Protein AF-K2BXK3-F1 (afdb_monomer_lite)

Secondary structure (DSSP, 8-state):
--TGGGHHHHHTHHHHHHHHHHHHHHHHHHHH-SS--B--STTSHHHHHHHHHHHHHHHHHH--TTS----S--S--SS-HHHHHHHHHHHHHHHHHTT----------TTPPPPPHHHHHHHHHHTTB-HHHHHHHHHHHHHS-HHHHHHHHHHHHHHHHHHHHHHHHHHHHHHHTT-S-PPPPPHHHHHHHHTT-SS---HHHHHHHHHHHHHTT-HHHHHHHHHHHHHHH-GGG-S---HHHHHHHHHHHHHHHHTGGGS-HHHHHHHHHHSHHHHHHTT--HHHHHHHHHHHH-SSHHHHHHHHHHHHHHHTT--------TTS------

Foldseek 3Di:
DDPLLLQVLLLCLVLLVQLLVLLVLLLVLQVPDDLWHADPDQQALSNLSVVSSVVSVVSNVPHDPPDPHLPDAQLDNLDHNVLSVQLSVLVVQLVCLLVPDDPDDDDDPPPQDQDDLVNLLVLCVLNRTDPVSSVVVSVSLVPDDPVSSRSSSVSVVSNSVSSVLVSLSSLQSCLLVVSHPQDEDDLVVLLCVLVCVDVDDDLSNNSNNLNVCSVVVVLQSLLVSLCVNCVVVVCLADQADDSSRLVNVQSSLLSCLVCVLVDDLVSNLVCLQRCQVVNSSNSRPNVVSVVCSLVVVDPDPVSSVVSVVSSVVSNVNHPGDHHCHNVNPRDPPD

Sequence (334 aa):
MTPVEKQFEQFHMIDFAKSVEAFRVLHQFFGEQRGIRFSEEPQSFRSMVRDIADIAEMSLKETSEDYPYVQEKSVLEMFDMDTVNTFTRAWNAWVDAYSQITDAPHDEDMSYRTVLVSEIASFAKKFDVLPESIDFLTNQYNTLSDIAKKNVSMMFVELENSGNDILSQIEHLGAFLKVSTVQPYTKKEFADVLAGDISTYEGPRLAATVRYLLDNGEGIALSNIAYEHLHVVGIYKKPTYAWDEALYLTILLHAPFLYFRQLHWEFQEFWLTFYFVKAHIAGVPVTHLLQDYLYNETSTLLDYATENIFLLKSLDKNQEIIPLGIDGVNITLG

Structure (mmCIF, N/CA/C/O backbone):
data_AF-K2BXK3-F1
#
_entry.id   AF-K2BXK3-F1
#
loop_
_atom_site.group_PDB
_atom_site.id
_atom_site.type_symbol
_atom_site.label_atom_id
_atom_site.label_alt_id
_atom_site.label_comp_id
_atom_site.label_asym_id
_atom_site.label_entity_id
_atom_site.label_seq_id
_atom_site.pdbx_PDB_ins_code
_atom_site.Cartn_x
_atom_site.Cartn_y
_atom_site.Cartn_z
_atom_site.occupancy
_atom_site.B_iso_or_equiv
_atom_site.auth_seq_id
_atom_site.auth_comp_id
_atom_site.auth_asym_id
_atom_site.auth_atom_id
_atom_site.pdbx_PDB_model_num
ATOM 1 N N . MET A 1 1 ? -2.706 -16.424 -13.528 1.00 40.94 1 MET A N 1
ATOM 2 C CA . MET A 1 1 ? -1.828 -15.250 -13.545 1.00 40.94 1 MET A CA 1
ATOM 3 C C . MET A 1 1 ? -0.882 -15.348 -14.728 1.00 40.94 1 MET A C 1
ATOM 5 O O . MET A 1 1 ? -0.394 -16.451 -14.974 1.00 40.94 1 MET A O 1
ATOM 9 N N . THR A 1 2 ? -0.663 -14.276 -15.490 1.00 41.72 2 THR A N 1
ATOM 10 C CA . THR A 1 2 ? 0.388 -14.225 -16.525 1.00 41.72 2 THR A CA 1
ATOM 11 C C . THR A 1 2 ? 1.801 -14.204 -15.899 1.00 41.72 2 THR A C 1
ATOM 13 O O . THR A 1 2 ? 1.938 -13.952 -14.704 1.00 41.72 2 THR A O 1
ATOM 16 N N . PRO A 1 3 ? 2.881 -14.493 -16.655 1.00 51.34 3 PRO A N 1
ATOM 17 C CA . PRO A 1 3 ? 4.252 -14.506 -16.123 1.00 51.34 3 PRO A CA 1
ATOM 18 C C . PRO A 1 3 ? 4.734 -13.156 -15.570 1.00 51.34 3 PRO A C 1
ATOM 20 O O . PRO A 1 3 ? 5.543 -13.136 -14.652 1.00 51.34 3 PRO A O 1
ATOM 23 N N . VAL A 1 4 ? 4.211 -12.042 -16.096 1.00 51.66 4 VAL A N 1
ATOM 24 C CA . VAL A 1 4 ? 4.509 -10.681 -15.614 1.00 51.66 4 VAL A CA 1
ATOM 25 C C . VAL A 1 4 ? 3.816 -10.411 -14.270 1.00 51.66 4 VAL A C 1
ATOM 27 O O . VAL A 1 4 ? 4.351 -9.705 -13.425 1.00 51.66 4 VAL A O 1
ATOM 30 N N . GLU A 1 5 ? 2.663 -11.041 -14.017 1.00 49.75 5 GLU A N 1
ATOM 31 C CA . GLU A 1 5 ? 1.880 -10.866 -12.783 1.00 49.75 5 GLU A CA 1
ATOM 32 C C . GLU A 1 5 ? 2.499 -11.513 -11.542 1.00 49.75 5 GLU A C 1
ATOM 34 O O . GLU A 1 5 ? 2.079 -11.174 -10.444 1.00 49.75 5 GLU A O 1
ATOM 39 N N . LYS A 1 6 ? 3.457 -12.442 -11.691 1.00 56.84 6 LYS A N 1
ATOM 40 C CA . LYS A 1 6 ? 4.180 -13.032 -10.548 1.00 56.84 6 LYS A CA 1
ATOM 41 C C . LYS A 1 6 ? 5.374 -12.188 -10.093 1.00 56.84 6 LYS A C 1
ATOM 43 O O . LYS A 1 6 ? 5.921 -12.445 -9.028 1.00 56.84 6 LYS A O 1
ATOM 48 N N . GLN A 1 7 ? 5.786 -11.204 -10.890 1.00 67.31 7 GLN A N 1
ATOM 49 C CA . GLN A 1 7 ? 7.060 -10.520 -10.698 1.00 67.31 7 GLN A CA 1
ATOM 50 C C . GLN A 1 7 ? 7.054 -9.594 -9.480 1.00 67.31 7 GLN A C 1
ATOM 52 O O . GLN A 1 7 ? 8.013 -9.617 -8.721 1.00 67.31 7 GLN A O 1
ATOM 57 N N . PHE A 1 8 ? 5.966 -8.857 -9.226 1.00 73.25 8 PHE A N 1
ATOM 58 C CA . PHE A 1 8 ? 5.891 -7.977 -8.053 1.00 73.25 8 PHE A CA 1
ATOM 59 C C . PHE A 1 8 ? 6.040 -8.770 -6.745 1.00 73.25 8 PHE A C 1
ATOM 61 O O . PHE A 1 8 ? 6.923 -8.489 -5.938 1.00 73.25 8 PHE A O 1
ATOM 68 N N . GLU A 1 9 ? 5.215 -9.802 -6.543 1.00 73.94 9 GLU A N 1
ATOM 69 C CA . GLU A 1 9 ? 5.240 -10.609 -5.322 1.00 73.94 9 GLU A CA 1
ATOM 70 C C . GLU A 1 9 ? 6.573 -11.332 -5.125 1.00 73.94 9 GLU A C 1
ATOM 72 O O . GLU A 1 9 ? 7.051 -11.455 -3.997 1.00 73.94 9 GLU A O 1
ATOM 77 N N . GLN A 1 10 ? 7.201 -11.760 -6.221 1.00 72.00 10 GLN A N 1
ATOM 78 C CA . GLN A 1 10 ? 8.523 -12.377 -6.193 1.00 72.00 10 GLN A CA 1
ATOM 79 C C . GLN A 1 10 ? 9.622 -11.384 -5.789 1.00 72.00 10 GLN A C 1
ATOM 81 O O . GLN A 1 10 ? 10.502 -11.750 -5.012 1.00 72.00 10 GLN A O 1
ATOM 86 N N . PHE A 1 11 ? 9.573 -10.134 -6.263 1.00 74.12 11 PHE A N 1
ATOM 87 C CA . PHE A 1 11 ? 10.582 -9.116 -5.931 1.00 74.12 11 PHE A CA 1
ATOM 88 C C . PHE A 1 11 ? 10.500 -8.686 -4.466 1.00 74.12 11 PHE A C 1
ATOM 90 O O . PHE A 1 11 ? 11.520 -8.450 -3.823 1.00 74.12 11 PHE A O 1
ATOM 97 N N . HIS A 1 12 ? 9.288 -8.667 -3.918 1.00 75.50 12 HIS A N 1
ATOM 98 C CA . HIS A 1 12 ? 9.006 -8.223 -2.556 1.00 75.50 12 HIS A CA 1
ATOM 99 C C . HIS A 1 12 ? 8.928 -9.360 -1.537 1.00 75.50 12 HIS A C 1
ATOM 101 O O . HIS A 1 12 ? 8.398 -9.178 -0.444 1.00 75.50 12 HIS A O 1
ATOM 107 N N . MET A 1 13 ? 9.456 -10.547 -1.852 1.00 72.00 13 MET A N 1
ATOM 108 C CA . MET A 1 13 ? 9.335 -11.723 -0.987 1.00 72.00 13 MET A CA 1
ATOM 109 C C . MET A 1 13 ? 9.834 -11.470 0.450 1.00 72.00 13 MET A C 1
ATOM 111 O O . MET A 1 13 ? 9.207 -11.923 1.404 1.00 72.00 13 MET A O 1
ATOM 115 N N . ILE A 1 14 ? 10.942 -10.741 0.628 1.00 71.62 14 ILE A N 1
ATOM 116 C CA . ILE A 1 14 ? 11.474 -10.411 1.963 1.00 71.62 14 ILE A CA 1
ATOM 117 C C . ILE A 1 14 ? 10.501 -9.508 2.736 1.00 71.62 14 ILE A C 1
ATOM 119 O O . ILE A 1 14 ? 10.279 -9.729 3.929 1.00 71.62 14 ILE A O 1
ATOM 123 N N . ASP A 1 15 ? 9.894 -8.532 2.060 1.00 75.19 15 ASP A N 1
ATOM 124 C CA . ASP A 1 15 ? 8.905 -7.632 2.658 1.00 75.19 15 ASP A CA 1
ATOM 125 C C . ASP A 1 15 ? 7.641 -8.411 3.026 1.00 75.19 15 ASP A C 1
ATOM 127 O O . ASP A 1 15 ? 7.182 -8.343 4.165 1.00 75.19 15 ASP A O 1
ATOM 131 N N . PHE A 1 16 ? 7.157 -9.267 2.120 1.00 76.06 16 PHE A N 1
ATOM 132 C CA . PHE A 1 16 ? 6.047 -10.177 2.390 1.00 76.06 16 PHE A CA 1
ATOM 133 C C . PHE A 1 16 ? 6.334 -11.106 3.574 1.00 76.06 16 PHE A C 1
ATOM 135 O O . PHE A 1 16 ? 5.443 -11.311 4.390 1.00 76.06 16 PHE A O 1
ATOM 142 N N . ALA A 1 17 ? 7.559 -11.618 3.744 1.00 74.56 17 ALA A N 1
ATOM 143 C CA . ALA A 1 17 ? 7.926 -12.434 4.907 1.00 74.56 17 ALA A CA 1
ATOM 144 C C . ALA A 1 17 ? 7.714 -11.694 6.233 1.00 74.56 17 ALA A C 1
ATOM 146 O O . ALA A 1 17 ? 7.145 -12.257 7.171 1.00 74.56 17 ALA A O 1
ATOM 147 N N . LYS A 1 18 ? 8.149 -10.431 6.305 1.00 74.88 18 LYS A N 1
ATOM 148 C CA . LYS A 1 18 ? 7.944 -9.584 7.486 1.00 74.88 18 LYS A CA 1
ATOM 149 C C . LYS A 1 18 ? 6.461 -9.275 7.695 1.00 74.88 18 LYS A C 1
ATOM 151 O O . LYS A 1 18 ? 5.960 -9.397 8.813 1.00 74.88 18 LYS A O 1
ATOM 156 N N . SER A 1 19 ? 5.755 -8.928 6.621 1.00 80.88 19 SER A N 1
ATOM 157 C CA . SER A 1 19 ? 4.343 -8.560 6.676 1.00 80.88 19 SER A CA 1
ATOM 158 C C . SER A 1 19 ? 3.432 -9.735 7.034 1.00 80.88 19 SER A C 1
ATOM 160 O O . SER A 1 19 ? 2.473 -9.533 7.770 1.00 80.88 19 SER A O 1
ATOM 162 N N . VAL A 1 20 ? 3.740 -10.970 6.609 1.00 83.94 20 VAL A N 1
ATOM 163 C CA . VAL A 1 20 ? 2.988 -12.179 7.010 1.00 83.94 20 VAL A CA 1
ATOM 164 C C . VAL A 1 20 ? 2.919 -12.301 8.524 1.00 83.94 20 VAL A C 1
ATOM 166 O O . VAL A 1 20 ? 1.844 -12.539 9.070 1.00 83.94 20 VAL A O 1
ATOM 169 N N . GLU A 1 21 ? 4.049 -12.141 9.210 1.00 85.56 21 GLU A N 1
AT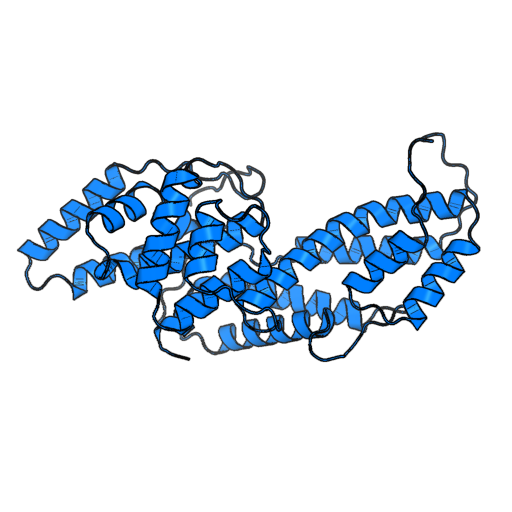OM 170 C CA . GLU A 1 21 ? 4.078 -12.265 10.665 1.00 85.56 21 GLU A CA 1
ATOM 171 C C . GLU A 1 21 ? 3.276 -11.140 11.329 1.00 85.56 21 GLU A C 1
ATOM 173 O O . GLU A 1 21 ? 2.469 -11.400 12.220 1.00 85.56 21 GLU A O 1
ATOM 178 N N . ALA A 1 22 ? 3.412 -9.906 10.837 1.00 89.19 22 ALA A N 1
ATOM 179 C CA . ALA A 1 22 ? 2.633 -8.765 11.313 1.00 89.19 22 ALA A CA 1
ATOM 180 C C . ALA A 1 22 ? 1.115 -8.975 11.119 1.00 89.19 22 ALA A C 1
ATOM 182 O O . ALA A 1 22 ? 0.340 -8.792 12.060 1.00 89.19 22 ALA A O 1
ATOM 183 N N . PHE A 1 23 ? 0.671 -9.455 9.951 1.00 90.44 23 PHE A N 1
ATOM 184 C CA . PHE A 1 23 ? -0.742 -9.770 9.712 1.00 90.44 23 PHE A CA 1
ATOM 185 C C . PHE A 1 23 ? -1.245 -10.937 10.558 1.00 90.44 23 PHE A C 1
ATOM 187 O O . PHE A 1 23 ? -2.384 -10.901 11.018 1.00 90.44 23 PHE A O 1
ATOM 194 N N . ARG A 1 24 ? -0.420 -11.960 10.810 1.00 89.06 24 ARG A N 1
ATOM 195 C CA . ARG A 1 24 ? -0.786 -13.076 11.695 1.00 89.06 24 ARG A CA 1
ATOM 196 C C . ARG A 1 24 ? -0.996 -12.614 13.127 1.00 89.06 24 ARG A C 1
ATOM 198 O O . ARG A 1 24 ? -2.023 -12.957 13.710 1.00 89.06 24 ARG A O 1
ATOM 205 N N . VAL A 1 25 ? -0.070 -11.820 13.666 1.00 91.12 25 VAL A N 1
ATOM 206 C CA . VAL A 1 25 ? -0.199 -11.235 15.008 1.00 91.12 25 VAL A CA 1
ATOM 207 C C . VAL A 1 25 ? -1.452 -10.370 15.084 1.00 91.12 25 VAL A C 1
ATOM 209 O O . VAL A 1 25 ? -2.237 -10.516 16.018 1.00 91.12 25 VAL A O 1
ATOM 212 N N . LEU A 1 26 ? -1.700 -9.532 14.076 1.00 92.44 26 LEU A N 1
ATOM 213 C CA . LEU A 1 26 ? -2.894 -8.695 14.020 1.00 92.44 26 LEU A CA 1
ATOM 214 C C . LEU A 1 26 ? -4.190 -9.527 13.934 1.00 92.44 26 LEU A C 1
ATOM 216 O O . LEU A 1 26 ? -5.157 -9.265 14.648 1.00 92.44 26 LEU A O 1
ATOM 220 N N . HIS A 1 27 ? -4.218 -10.568 13.102 1.00 91.25 27 HIS A N 1
ATOM 221 C CA . HIS A 1 27 ? -5.366 -11.467 12.982 1.00 91.25 27 HIS A CA 1
ATOM 222 C C . HIS A 1 27 ? -5.630 -12.240 14.285 1.00 91.25 27 HIS A C 1
ATOM 224 O O . HIS A 1 27 ? -6.782 -12.353 14.716 1.00 91.25 27 HIS A O 1
ATOM 230 N N . GLN A 1 28 ? -4.574 -12.748 14.930 1.00 91.19 28 GLN A N 1
ATOM 231 C CA . GLN A 1 28 ? -4.654 -13.410 16.231 1.00 91.19 28 GLN A CA 1
ATOM 232 C C . GLN A 1 28 ? -5.169 -12.447 17.300 1.00 91.19 28 GLN A C 1
ATOM 234 O O . GLN A 1 28 ? -6.086 -12.796 18.041 1.00 91.19 28 GLN A O 1
ATOM 239 N N . PHE A 1 29 ? -4.645 -11.221 17.328 1.00 92.12 29 PHE A N 1
ATOM 240 C CA . PHE A 1 29 ? -5.071 -10.174 18.244 1.00 92.12 29 PHE A CA 1
ATOM 241 C C . PHE A 1 29 ? -6.588 -9.961 18.198 1.00 92.12 29 PHE A C 1
ATOM 243 O O . PHE A 1 29 ? -7.225 -9.980 19.250 1.00 92.12 29 PHE A O 1
ATOM 250 N N . PHE A 1 30 ? -7.184 -9.841 17.005 1.00 88.62 30 PHE A N 1
ATOM 251 C CA . PHE A 1 30 ? -8.640 -9.711 16.861 1.00 88.62 30 PHE A CA 1
ATOM 252 C C . PHE A 1 30 ? -9.412 -10.961 17.300 1.00 88.62 30 PHE A C 1
ATOM 254 O O . PHE A 1 30 ? -10.520 -10.841 17.821 1.00 88.62 30 PHE A O 1
ATOM 261 N N . GLY A 1 31 ? -8.841 -12.154 17.112 1.00 85.81 31 GLY A N 1
ATOM 262 C CA . GLY A 1 31 ? -9.435 -13.415 17.567 1.00 85.81 31 GLY A CA 1
ATOM 263 C C . GLY A 1 31 ? -9.406 -13.608 19.088 1.00 85.81 31 GLY A C 1
ATOM 264 O O . GLY A 1 31 ? -10.246 -14.325 19.630 1.00 85.81 31 GLY A O 1
ATOM 265 N N . GLU A 1 32 ? -8.464 -12.967 19.780 1.00 88.75 32 GLU A N 1
ATOM 266 C CA . GLU A 1 32 ? -8.264 -13.096 21.229 1.00 88.75 32 GLU A CA 1
ATOM 267 C C . GLU A 1 32 ? -8.933 -11.984 22.052 1.00 88.75 32 GLU A C 1
ATOM 269 O O . GLU A 1 32 ? -8.985 -12.084 23.285 1.00 88.75 32 GLU A O 1
ATOM 274 N N . GLN A 1 33 ? -9.487 -10.952 21.401 1.00 86.19 33 GLN A N 1
ATOM 275 C CA . GLN A 1 33 ? -10.169 -9.856 22.090 1.00 86.19 33 GLN A CA 1
ATOM 276 C C . GLN A 1 33 ? -11.333 -10.366 22.948 1.00 86.19 33 GLN A C 1
ATOM 278 O O . GLN A 1 33 ? -12.276 -11.013 22.485 1.00 86.19 33 GLN A O 1
ATOM 283 N N . ARG A 1 34 ? -11.286 -10.040 24.243 1.00 75.50 34 ARG A N 1
ATOM 284 C CA . ARG A 1 34 ? -12.344 -10.381 25.199 1.00 75.50 34 ARG A CA 1
ATOM 285 C C . ARG A 1 34 ? -13.325 -9.220 25.307 1.00 75.50 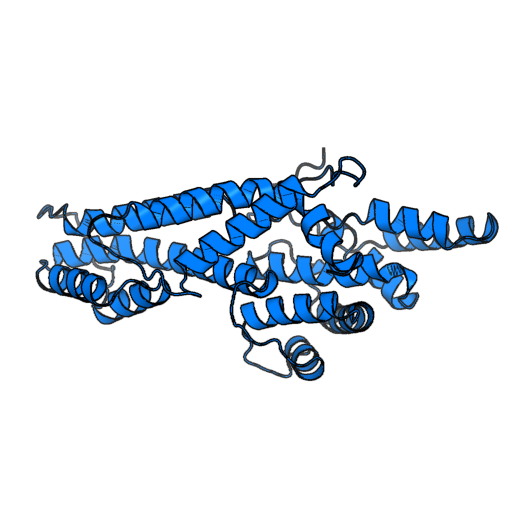34 ARG A C 1
ATOM 287 O O . ARG A 1 34 ? -12.941 -8.109 25.639 1.00 75.50 34 ARG A O 1
ATOM 294 N N . GLY A 1 35 ? -14.608 -9.487 25.072 1.00 77.69 35 GLY A N 1
ATOM 295 C CA . GLY A 1 35 ? -15.688 -8.505 25.251 1.00 77.69 35 GLY A CA 1
ATOM 296 C C . GLY A 1 35 ? -15.970 -7.613 24.036 1.00 77.69 35 GLY A C 1
ATOM 297 O O . GLY A 1 35 ? -17.071 -7.073 23.940 1.00 77.69 35 GLY A O 1
ATOM 298 N N . ILE A 1 36 ? -15.050 -7.534 23.073 1.00 88.06 36 ILE A N 1
ATOM 299 C CA . ILE A 1 36 ? -15.269 -6.879 21.779 1.00 88.06 36 ILE A CA 1
ATOM 300 C C . ILE A 1 36 ? -15.213 -7.941 20.686 1.00 88.06 36 ILE A C 1
ATOM 302 O O . ILE A 1 36 ? -14.244 -8.689 20.594 1.00 88.06 36 ILE A O 1
ATOM 306 N N . ARG A 1 37 ? -16.270 -8.026 19.879 1.00 90.75 37 ARG A N 1
ATOM 307 C CA . ARG A 1 37 ? -16.390 -8.964 18.766 1.00 90.75 37 ARG A CA 1
ATOM 308 C C . ARG A 1 37 ? -16.305 -8.219 17.444 1.00 90.75 37 ARG A C 1
ATOM 310 O O . ARG A 1 37 ? -16.889 -7.149 17.295 1.00 90.75 37 ARG A O 1
ATOM 317 N N . PHE A 1 38 ? -15.622 -8.831 16.490 1.00 91.62 38 PHE A N 1
ATOM 318 C CA . PHE A 1 38 ? -15.423 -8.314 15.140 1.00 91.62 38 PHE A CA 1
ATOM 319 C C . PHE A 1 38 ? -16.197 -9.167 14.143 1.00 91.62 38 PHE A C 1
ATOM 321 O O . PHE A 1 38 ? -16.393 -10.363 14.369 1.00 91.62 38 PHE A O 1
ATOM 328 N N . SER A 1 39 ? -16.620 -8.552 13.044 1.00 90.75 39 SER A N 1
ATOM 329 C CA . SER A 1 39 ? -17.291 -9.244 11.954 1.00 90.75 39 SER A CA 1
ATOM 330 C C . SER A 1 39 ? -16.379 -10.290 11.311 1.00 90.75 39 SER A C 1
ATOM 332 O O . SER A 1 39 ? -15.215 -10.031 10.997 1.00 90.75 39 SER A O 1
ATOM 334 N N . GLU A 1 40 ? -16.938 -11.475 11.076 1.00 86.38 40 GLU A N 1
ATOM 335 C CA . GLU A 1 40 ? -16.327 -12.544 10.275 1.00 86.38 40 GLU A CA 1
ATOM 336 C C . GLU A 1 40 ? -16.916 -12.600 8.860 1.00 86.38 40 GLU A C 1
ATOM 338 O O . GLU A 1 40 ? -16.683 -13.558 8.122 1.00 86.38 40 GLU A O 1
ATOM 343 N N . GLU A 1 41 ? -17.709 -11.593 8.478 1.00 88.75 41 GLU A N 1
ATOM 344 C CA . GLU A 1 41 ? -18.252 -11.520 7.129 1.00 88.75 41 GLU A CA 1
ATOM 345 C C . GLU A 1 41 ? -17.119 -11.479 6.089 1.00 88.75 41 GLU A C 1
ATOM 347 O O . GLU A 1 41 ? -16.035 -10.932 6.346 1.00 88.75 41 GLU A O 1
ATOM 352 N N . PRO A 1 42 ? -17.343 -12.055 4.894 1.00 82.50 42 PRO A N 1
ATOM 353 C CA . PRO A 1 42 ? -16.446 -11.835 3.771 1.00 82.50 42 PRO A CA 1
ATOM 354 C C . PRO A 1 42 ? -16.256 -10.331 3.566 1.00 82.50 42 PRO A C 1
ATOM 356 O O . PRO A 1 42 ? -17.232 -9.590 3.635 1.00 82.50 42 PRO A O 1
ATOM 359 N N . GLN A 1 43 ? -15.024 -9.899 3.288 1.00 82.50 43 GLN A N 1
ATOM 360 C CA . GLN A 1 43 ? -14.656 -8.483 3.119 1.00 82.50 43 GLN A CA 1
ATOM 361 C C . GLN A 1 43 ? -14.624 -7.636 4.400 1.00 82.50 43 GLN A C 1
ATOM 363 O O . GLN A 1 43 ? -14.306 -6.454 4.307 1.00 82.50 43 GLN A O 1
ATOM 368 N N . SER A 1 44 ? -14.877 -8.206 5.585 1.00 88.69 44 SER A N 1
ATOM 369 C CA . SER A 1 44 ? -14.595 -7.485 6.829 1.00 88.69 44 SER A CA 1
ATOM 370 C C . SER A 1 44 ? -13.100 -7.195 6.971 1.00 88.69 44 SER A C 1
ATOM 372 O O . SER A 1 44 ? -12.265 -7.930 6.438 1.00 88.69 44 SER A O 1
ATOM 374 N N . PHE A 1 45 ? -12.748 -6.179 7.753 1.00 88.44 45 PHE A N 1
ATOM 375 C CA . PHE A 1 45 ? -11.372 -5.822 8.081 1.00 88.44 45 PHE A CA 1
ATOM 376 C C . PHE A 1 45 ? -10.546 -7.042 8.504 1.00 88.44 45 PHE A C 1
ATOM 378 O O . PHE A 1 45 ? -9.474 -7.308 7.963 1.00 88.44 45 PHE A O 1
ATOM 385 N N . ARG A 1 46 ? -11.089 -7.857 9.416 1.00 89.44 46 ARG A N 1
ATOM 386 C CA . ARG A 1 46 ? -10.439 -9.084 9.894 1.00 89.44 46 ARG A CA 1
ATOM 387 C C . ARG A 1 46 ? -10.261 -10.124 8.784 1.00 89.44 46 ARG A C 1
ATOM 389 O O . ARG A 1 46 ? -9.207 -10.757 8.718 1.00 89.44 46 ARG A O 1
ATOM 396 N N . SER A 1 47 ? -11.269 -10.306 7.930 1.00 89.56 47 SER A N 1
ATOM 397 C CA . SER A 1 47 ? -11.180 -11.203 6.771 1.00 89.56 47 SER A CA 1
ATOM 398 C C . SER A 1 47 ? -10.126 -10.717 5.774 1.00 89.56 47 SER A C 1
ATOM 400 O O . SER A 1 47 ? -9.337 -11.529 5.305 1.00 89.56 47 SER A O 1
ATOM 402 N N . MET A 1 48 ? -10.039 -9.405 5.518 1.00 91.25 48 MET A N 1
ATOM 403 C CA . MET A 1 48 ? -9.007 -8.826 4.654 1.00 91.25 48 MET A CA 1
ATOM 404 C C . MET A 1 48 ? -7.600 -9.065 5.209 1.00 91.25 48 MET A C 1
ATOM 406 O O . MET A 1 48 ? -6.733 -9.512 4.467 1.00 91.25 48 MET A O 1
ATOM 410 N N . VAL A 1 49 ? -7.375 -8.843 6.511 1.00 91.62 49 VAL A N 1
ATOM 411 C CA . VAL A 1 49 ? -6.080 -9.126 7.162 1.00 91.62 49 VAL A CA 1
ATOM 412 C C . VAL A 1 49 ? -5.672 -10.591 6.968 1.00 91.62 49 VAL A C 1
ATOM 414 O O . VAL A 1 49 ? -4.527 -10.866 6.611 1.00 91.62 49 VAL A O 1
ATOM 417 N N . ARG A 1 50 ? -6.602 -11.536 7.169 1.00 91.44 50 ARG A N 1
ATOM 418 C CA . ARG A 1 50 ? -6.345 -12.968 6.941 1.00 91.44 50 ARG A CA 1
ATOM 419 C C . ARG A 1 50 ? -5.993 -13.247 5.480 1.00 91.44 50 ARG A C 1
ATOM 421 O O . ARG A 1 50 ? -4.983 -13.886 5.215 1.00 91.44 50 ARG A O 1
ATOM 428 N N . ASP A 1 51 ? -6.809 -12.769 4.548 1.00 90.50 51 ASP A N 1
ATOM 429 C CA . ASP A 1 51 ? -6.652 -13.075 3.125 1.00 90.50 51 ASP A CA 1
ATOM 430 C C . ASP A 1 51 ? -5.348 -12.467 2.561 1.00 90.50 51 ASP A C 1
ATOM 432 O O . ASP A 1 51 ? -4.666 -13.100 1.755 1.00 90.50 51 ASP A O 1
ATOM 436 N N . ILE A 1 52 ? -4.941 -11.281 3.038 1.00 88.94 52 ILE A N 1
ATOM 437 C CA . ILE A 1 52 ? -3.628 -10.691 2.732 1.00 88.94 52 ILE A CA 1
ATOM 438 C C . ILE A 1 52 ? -2.495 -11.577 3.278 1.00 88.94 52 ILE A C 1
ATOM 440 O O . ILE A 1 52 ? -1.527 -11.838 2.560 1.00 88.94 52 ILE A O 1
ATOM 444 N N . ALA A 1 53 ? -2.610 -12.064 4.520 1.00 88.56 53 ALA A N 1
ATOM 445 C CA . ALA A 1 53 ? -1.616 -12.962 5.112 1.00 88.56 53 ALA A CA 1
ATOM 446 C C . ALA A 1 53 ? -1.472 -14.268 4.313 1.00 88.56 53 ALA A C 1
ATOM 448 O O . ALA A 1 53 ? -0.351 -14.714 4.070 1.00 88.56 53 ALA A O 1
ATOM 449 N N . ASP A 1 54 ? -2.590 -14.844 3.864 1.00 88.50 54 ASP A N 1
ATOM 450 C CA . ASP A 1 54 ? -2.616 -16.073 3.067 1.00 88.50 54 ASP A CA 1
ATOM 451 C C . ASP A 1 54 ? -1.944 -15.877 1.697 1.00 88.50 54 ASP A C 1
ATOM 453 O O . ASP A 1 54 ? -1.145 -16.719 1.276 1.00 88.50 54 ASP A O 1
ATOM 457 N N . ILE A 1 55 ? -2.209 -14.753 1.013 1.00 84.31 55 ILE A N 1
ATOM 458 C CA . ILE A 1 55 ? -1.540 -14.400 -0.254 1.00 84.31 55 ILE A CA 1
ATOM 459 C C . ILE A 1 55 ? -0.033 -14.270 -0.040 1.00 84.31 55 ILE A C 1
ATOM 461 O O . ILE A 1 55 ? 0.753 -14.852 -0.789 1.00 84.31 55 ILE A O 1
ATOM 465 N N . ALA A 1 56 ? 0.375 -13.533 0.989 1.00 80.56 56 ALA A N 1
ATOM 466 C CA . ALA A 1 56 ? 1.781 -13.306 1.274 1.00 80.56 56 ALA A CA 1
ATOM 467 C C . ALA A 1 56 ? 2.508 -14.616 1.655 1.00 80.56 56 ALA A C 1
ATOM 469 O O . ALA A 1 56 ? 3.621 -14.866 1.189 1.00 80.56 56 ALA A O 1
ATOM 470 N N . GLU A 1 57 ? 1.864 -15.512 2.411 1.00 84.19 57 GLU A N 1
ATOM 471 C CA . GLU A 1 57 ? 2.403 -16.840 2.728 1.00 84.19 57 GLU A CA 1
ATOM 472 C C . GLU A 1 57 ? 2.514 -17.748 1.496 1.00 84.19 57 GLU A C 1
ATOM 474 O O . GLU A 1 57 ? 3.493 -18.485 1.351 1.00 84.19 57 GLU A O 1
ATOM 479 N N . MET A 1 58 ? 1.521 -17.716 0.607 1.00 83.06 58 MET A N 1
ATOM 480 C CA . MET A 1 58 ? 1.555 -18.477 -0.640 1.00 83.06 58 MET A CA 1
ATOM 481 C C . MET A 1 58 ? 2.713 -18.012 -1.530 1.00 83.06 58 MET A C 1
ATOM 483 O O . MET A 1 58 ? 3.473 -18.848 -2.018 1.00 83.06 58 MET A O 1
ATOM 487 N N . SER A 1 59 ? 2.908 -16.698 -1.663 1.00 75.81 59 SER A N 1
ATOM 488 C CA . SER A 1 59 ? 4.024 -16.119 -2.416 1.00 75.81 59 SER A CA 1
ATOM 489 C C . SER A 1 59 ? 5.383 -16.554 -1.860 1.00 75.81 59 SER A C 1
ATOM 491 O O . SER A 1 59 ? 6.253 -16.943 -2.631 1.00 75.81 59 SER A O 1
ATOM 493 N N . LEU A 1 60 ? 5.558 -16.613 -0.533 1.00 74.31 60 LEU A N 1
ATOM 494 C CA . LEU A 1 60 ? 6.795 -17.120 0.088 1.00 74.31 60 LEU A CA 1
ATOM 495 C C . LEU A 1 60 ? 7.107 -18.579 -0.267 1.00 74.31 60 LEU A C 1
ATOM 497 O O . LEU A 1 60 ? 8.273 -18.951 -0.364 1.00 74.31 60 LEU A O 1
ATOM 501 N N . LYS A 1 61 ? 6.077 -19.417 -0.430 1.00 77.75 61 LYS A N 1
ATOM 502 C CA . LYS A 1 61 ? 6.238 -20.844 -0.750 1.00 77.75 61 LYS A CA 1
ATOM 503 C C . LYS A 1 61 ? 6.479 -21.095 -2.239 1.00 77.75 61 LYS A C 1
ATOM 505 O O . LYS A 1 61 ? 7.080 -22.110 -2.580 1.00 77.75 61 LYS A O 1
ATOM 510 N N . GLU A 1 62 ? 5.975 -20.223 -3.112 1.00 70.12 62 GLU A N 1
ATOM 511 C CA . GLU A 1 62 ? 6.051 -20.385 -4.569 1.00 70.12 62 GLU A CA 1
ATOM 512 C C . GLU A 1 62 ? 7.321 -19.803 -5.210 1.00 70.12 62 GLU A C 1
ATOM 514 O O . GLU A 1 62 ? 7.614 -20.130 -6.364 1.00 70.12 62 GLU A O 1
ATOM 519 N N . THR A 1 63 ? 8.079 -18.954 -4.513 1.00 62.28 63 THR A N 1
ATOM 520 C CA . THR A 1 63 ? 9.297 -18.346 -5.072 1.00 62.28 63 THR A CA 1
ATOM 521 C C . THR A 1 63 ? 10.434 -19.371 -5.153 1.00 62.28 63 THR A C 1
ATOM 523 O O . THR A 1 63 ? 10.910 -19.878 -4.139 1.00 62.28 63 THR A O 1
ATOM 526 N N . SER A 1 64 ? 10.874 -19.695 -6.373 1.00 54.44 64 SER A N 1
ATOM 527 C CA . SER A 1 64 ? 12.039 -20.553 -6.634 1.00 54.44 64 SER A CA 1
ATOM 528 C C . SER A 1 64 ? 13.357 -19.826 -6.340 1.00 54.44 64 SER A C 1
ATOM 530 O O . SER A 1 64 ? 13.458 -18.632 -6.617 1.00 54.44 64 SER A O 1
ATOM 532 N N . GLU A 1 65 ? 14.392 -20.558 -5.906 1.00 53.34 65 GLU A N 1
ATOM 533 C CA . GLU A 1 65 ? 15.765 -20.048 -5.685 1.00 53.34 65 GLU A CA 1
ATOM 534 C C . GLU A 1 65 ? 16.401 -19.375 -6.925 1.00 53.34 65 GLU A C 1
ATOM 536 O O . GLU A 1 65 ? 17.377 -18.643 -6.790 1.00 53.34 65 GLU A O 1
ATOM 541 N N . ASP A 1 66 ? 15.848 -19.602 -8.122 1.00 52.41 66 ASP A N 1
ATOM 542 C CA . ASP A 1 66 ? 16.361 -19.092 -9.403 1.00 52.41 66 ASP A CA 1
ATOM 543 C C . ASP A 1 66 ? 16.091 -17.597 -9.652 1.00 52.41 66 ASP A C 1
ATOM 545 O O . ASP A 1 66 ? 16.626 -17.028 -10.604 1.00 52.41 66 ASP A O 1
ATOM 549 N N . TYR A 1 67 ? 15.254 -16.946 -8.837 1.00 52.69 67 TYR A N 1
ATOM 550 C CA . TYR A 1 67 ? 15.016 -15.510 -8.972 1.00 52.69 67 TYR A CA 1
ATOM 551 C C . TYR A 1 67 ? 16.123 -14.740 -8.245 1.00 52.69 67 TYR A C 1
ATOM 553 O O . TYR A 1 67 ? 16.435 -15.099 -7.106 1.00 52.69 67 TYR A O 1
ATOM 561 N N . PRO A 1 68 ? 16.735 -13.692 -8.837 1.00 54.53 68 PRO A N 1
ATOM 562 C CA . PRO A 1 68 ? 17.708 -12.882 -8.118 1.00 54.53 68 PRO A CA 1
ATOM 563 C C . PRO A 1 68 ? 17.057 -12.368 -6.837 1.00 54.53 68 PRO A C 1
ATOM 565 O O . PRO A 1 68 ? 16.150 -11.539 -6.883 1.00 54.53 68 PRO A O 1
ATOM 568 N N . TYR A 1 69 ? 17.509 -12.886 -5.692 1.00 51.25 69 TYR A N 1
ATOM 569 C CA . TYR A 1 69 ? 17.169 -12.316 -4.401 1.00 51.25 69 TYR A CA 1
ATOM 570 C C . TYR A 1 69 ? 17.526 -10.839 -4.485 1.00 51.25 69 TYR A C 1
ATOM 572 O O . TYR A 1 69 ? 18.698 -10.504 -4.678 1.00 51.25 69 TYR A O 1
ATOM 580 N N . VAL A 1 70 ? 16.525 -9.965 -4.384 1.00 51.44 70 VAL A N 1
ATOM 581 C CA . VAL A 1 70 ? 16.765 -8.537 -4.207 1.00 51.44 70 VAL A CA 1
ATOM 582 C C . VAL A 1 70 ? 17.572 -8.442 -2.912 1.00 51.44 70 VAL A C 1
ATOM 584 O O . VAL A 1 70 ? 17.052 -8.685 -1.826 1.00 51.44 70 VAL A O 1
ATOM 587 N N . GLN A 1 71 ? 18.890 -8.237 -3.028 1.00 43.00 71 GLN A N 1
ATOM 588 C CA . GLN A 1 71 ? 19.834 -8.303 -1.901 1.00 43.00 71 GLN A CA 1
ATOM 589 C C . GLN A 1 71 ? 19.678 -7.125 -0.936 1.00 43.00 71 GLN A C 1
ATOM 591 O O . GLN A 1 71 ? 20.419 -6.998 0.038 1.00 43.00 71 GLN A O 1
ATOM 596 N N . GLU A 1 72 ? 18.728 -6.244 -1.205 1.00 47.22 72 GLU A N 1
ATOM 597 C CA . GLU A 1 72 ? 18.704 -4.915 -0.649 1.00 47.22 72 GLU A CA 1
ATOM 598 C C . GLU A 1 72 ? 17.454 -4.737 0.187 1.00 47.22 72 GLU A C 1
ATOM 600 O O . GLU A 1 72 ? 16.367 -5.196 -0.163 1.00 47.22 72 GLU A O 1
ATOM 605 N N . LYS A 1 73 ? 17.633 -4.093 1.341 1.00 44.16 73 LYS A N 1
ATOM 606 C CA . LYS A 1 73 ? 16.519 -3.678 2.180 1.00 44.16 73 LYS A CA 1
ATOM 607 C C . LYS A 1 73 ? 15.646 -2.752 1.343 1.00 44.16 73 LYS A C 1
ATOM 609 O O . LYS A 1 73 ? 16.003 -1.592 1.148 1.00 44.16 73 LYS A O 1
ATOM 614 N N . SER A 1 74 ? 14.517 -3.270 0.881 1.00 50.44 74 SER A N 1
ATOM 615 C CA . SER A 1 74 ? 13.406 -2.442 0.449 1.00 50.44 74 SER A CA 1
ATOM 616 C C . SER A 1 74 ? 13.119 -1.463 1.585 1.00 50.44 74 SER A C 1
ATOM 618 O O . SER A 1 74 ? 12.977 -1.859 2.745 1.00 50.44 74 SER A O 1
ATOM 620 N N . VAL A 1 75 ? 13.112 -0.166 1.288 1.00 44.34 75 VAL A N 1
ATOM 621 C CA . VAL A 1 75 ? 12.718 0.856 2.279 1.00 44.34 75 VAL A CA 1
ATOM 622 C C . VAL A 1 75 ? 11.220 0.758 2.583 1.00 44.34 75 VAL A C 1
ATOM 624 O O . VAL A 1 75 ? 10.720 1.426 3.481 1.00 44.34 75 VAL A O 1
ATOM 627 N N . LEU A 1 76 ? 10.503 -0.108 1.872 1.00 52.91 76 LEU A N 1
ATOM 628 C CA . LEU A 1 76 ? 9.117 -0.426 2.129 1.00 52.91 76 LEU A CA 1
ATOM 629 C C . LEU A 1 76 ? 9.081 -1.613 3.070 1.00 52.91 76 LEU A C 1
ATOM 631 O O . LEU A 1 76 ? 9.046 -2.772 2.659 1.00 52.91 76 LEU A O 1
ATOM 635 N N . GLU A 1 77 ? 8.994 -1.329 4.357 1.00 61.34 77 GLU A N 1
ATOM 636 C CA . GLU A 1 77 ? 8.305 -2.282 5.206 1.00 61.34 77 GLU A CA 1
ATOM 637 C C . GLU A 1 77 ? 6.819 -2.183 4.818 1.00 61.34 77 GLU A C 1
ATOM 639 O O . GLU A 1 77 ? 6.092 -1.323 5.307 1.00 61.34 77 GLU A O 1
ATOM 644 N N . MET A 1 78 ? 6.401 -2.983 3.816 1.00 61.53 78 MET A N 1
ATOM 645 C CA . MET A 1 78 ? 5.048 -2.934 3.230 1.00 61.53 78 MET A CA 1
ATOM 646 C C . MET A 1 78 ? 3.980 -2.945 4.321 1.00 61.53 78 MET A C 1
ATOM 648 O O . MET A 1 78 ? 2.973 -2.272 4.207 1.00 61.53 78 MET A O 1
ATOM 652 N N . PHE A 1 79 ? 4.226 -3.680 5.396 1.00 75.38 79 PHE A N 1
ATOM 653 C CA . PHE A 1 79 ? 3.477 -3.626 6.637 1.00 75.38 79 PHE A CA 1
ATOM 654 C C . PHE A 1 79 ? 4.381 -4.202 7.721 1.00 75.38 79 PHE A C 1
ATOM 656 O O . PHE A 1 79 ? 4.850 -5.338 7.568 1.00 75.38 79 PHE A O 1
ATOM 663 N N . ASP A 1 80 ? 4.680 -3.429 8.762 1.00 78.56 80 ASP A N 1
ATOM 664 C CA . ASP A 1 80 ? 5.662 -3.810 9.774 1.00 78.56 80 ASP A CA 1
ATOM 665 C C . ASP A 1 80 ? 5.034 -4.223 11.110 1.00 78.56 80 ASP A C 1
ATOM 667 O O . ASP A 1 80 ? 3.860 -3.998 11.418 1.00 78.56 80 ASP A O 1
ATOM 671 N N . MET A 1 81 ? 5.857 -4.891 11.916 1.00 85.25 81 MET A N 1
ATOM 672 C CA . MET A 1 81 ? 5.464 -5.331 13.248 1.00 85.25 81 MET A CA 1
ATOM 673 C C . MET A 1 81 ? 5.343 -4.152 14.224 1.00 85.25 81 MET A C 1
ATOM 675 O O . MET A 1 81 ? 4.587 -4.241 15.188 1.00 85.25 81 MET A O 1
ATOM 679 N N . ASP A 1 82 ? 6.049 -3.046 13.991 1.00 86.19 82 ASP A N 1
ATOM 680 C CA . ASP A 1 82 ? 6.034 -1.879 14.877 1.00 86.19 82 ASP A CA 1
ATOM 681 C C . ASP A 1 82 ? 4.688 -1.141 14.821 1.00 86.19 82 ASP A C 1
ATOM 683 O O . ASP A 1 82 ? 4.143 -0.764 15.865 1.00 86.19 82 ASP A O 1
ATOM 687 N N . THR A 1 83 ? 4.086 -1.043 13.635 1.00 86.06 83 THR A N 1
ATOM 688 C CA . THR A 1 83 ? 2.724 -0.549 13.400 1.00 86.06 83 THR A CA 1
ATOM 689 C C . THR A 1 83 ? 1.712 -1.427 14.135 1.00 86.06 83 THR A C 1
ATOM 691 O O . THR A 1 83 ? 0.878 -0.921 14.891 1.00 86.06 83 THR A O 1
ATOM 694 N N . VAL A 1 84 ? 1.823 -2.756 13.999 1.00 90.62 84 VAL A N 1
ATOM 695 C CA . VAL A 1 84 ? 0.944 -3.712 14.698 1.00 90.62 84 VAL A CA 1
ATOM 696 C C . VAL A 1 84 ? 1.109 -3.618 16.212 1.00 90.62 84 VAL A C 1
ATOM 698 O O . VAL A 1 84 ? 0.120 -3.545 16.941 1.00 90.62 84 VAL A O 1
ATOM 701 N N . ASN A 1 85 ? 2.339 -3.579 16.716 1.00 91.69 85 ASN A N 1
ATOM 702 C CA . ASN A 1 85 ? 2.623 -3.459 18.145 1.00 91.69 85 ASN A CA 1
ATOM 703 C C . ASN A 1 85 ? 2.072 -2.152 18.721 1.00 91.69 85 ASN A C 1
ATOM 705 O O . ASN A 1 85 ? 1.486 -2.152 19.804 1.00 91.69 85 ASN A O 1
ATOM 709 N N . THR A 1 86 ? 2.222 -1.045 17.993 1.00 92.00 86 THR A N 1
ATOM 710 C CA . THR A 1 86 ? 1.698 0.263 18.402 1.00 92.00 86 THR A CA 1
ATOM 711 C C . THR A 1 86 ? 0.177 0.230 18.487 1.00 92.00 86 THR A C 1
ATOM 713 O O . THR A 1 86 ? -0.382 0.577 19.529 1.00 92.00 86 THR A O 1
ATOM 716 N N . PHE A 1 87 ? -0.489 -0.270 17.442 1.00 93.94 87 PHE A N 1
ATOM 717 C CA . PHE A 1 87 ? -1.944 -0.405 17.409 1.00 93.94 87 PHE A CA 1
ATOM 718 C C . PHE A 1 87 ? -2.472 -1.329 18.514 1.00 93.94 87 PHE A C 1
ATOM 720 O O . PHE A 1 87 ? -3.353 -0.945 19.280 1.00 93.94 87 PHE A O 1
ATOM 727 N N . THR A 1 88 ? -1.923 -2.539 18.642 1.00 93.56 88 THR A N 1
ATOM 728 C CA . THR A 1 88 ? -2.393 -3.527 19.629 1.00 93.56 88 THR A CA 1
ATOM 729 C C . THR A 1 88 ? -2.193 -3.038 21.062 1.00 93.56 88 THR A C 1
ATOM 731 O O . THR A 1 88 ? -3.071 -3.225 21.909 1.00 93.56 88 THR A O 1
ATOM 734 N N . ARG A 1 89 ? -1.081 -2.344 21.341 1.00 94.00 89 ARG A N 1
ATOM 735 C CA . ARG A 1 89 ? -0.836 -1.682 22.627 1.00 94.00 89 ARG A CA 1
ATOM 736 C C . ARG A 1 89 ? -1.859 -0.579 22.895 1.00 94.00 89 ARG A C 1
ATOM 738 O O . ARG A 1 89 ? -2.438 -0.569 23.980 1.00 94.00 89 ARG A O 1
ATOM 745 N N . ALA A 1 90 ? -2.086 0.320 21.936 1.00 93.44 90 ALA A N 1
ATOM 746 C CA . ALA A 1 90 ? -3.039 1.421 22.079 1.00 93.44 90 ALA A CA 1
ATOM 747 C C . ALA A 1 90 ? -4.474 0.906 22.278 1.00 93.44 90 ALA A C 1
ATOM 749 O O . ALA A 1 90 ? -5.202 1.395 23.141 1.00 93.44 90 ALA A O 1
ATOM 750 N N . TRP A 1 91 ? -4.858 -0.141 21.544 1.00 93.31 91 TRP A N 1
ATOM 751 C CA . TRP A 1 91 ? -6.163 -0.780 21.679 1.00 93.31 91 TRP A CA 1
ATOM 752 C C . TRP A 1 91 ? -6.347 -1.396 23.063 1.00 93.31 91 TRP A C 1
ATOM 754 O O . TRP A 1 91 ? -7.341 -1.117 23.732 1.00 93.31 91 TRP A O 1
ATOM 764 N N . ASN A 1 92 ? -5.387 -2.201 23.524 1.00 91.75 92 ASN A N 1
ATOM 765 C CA . ASN A 1 92 ? -5.465 -2.817 24.847 1.00 91.75 92 ASN A CA 1
ATOM 766 C C . ASN A 1 92 ? -5.495 -1.758 25.955 1.00 91.75 92 ASN A C 1
ATOM 768 O O . ASN A 1 92 ? -6.320 -1.859 26.856 1.00 91.75 92 ASN A O 1
ATOM 772 N N . ALA A 1 93 ? -4.677 -0.705 25.858 1.00 90.06 93 ALA A N 1
ATOM 773 C CA . ALA A 1 93 ? -4.697 0.405 26.810 1.00 90.06 93 ALA A CA 1
ATOM 774 C C . ALA A 1 93 ? -6.061 1.115 26.844 1.00 90.06 93 ALA A C 1
ATOM 776 O O . ALA A 1 93 ? -6.569 1.447 27.916 1.00 90.06 93 ALA A O 1
ATOM 777 N N . TRP A 1 94 ? -6.686 1.310 25.680 1.00 91.19 94 TRP A N 1
ATOM 778 C CA . TRP A 1 94 ? -8.021 1.891 25.586 1.00 91.19 94 TRP A CA 1
ATOM 779 C C . TRP A 1 94 ? -9.101 0.992 26.199 1.00 91.19 94 TRP A C 1
ATOM 781 O O . TRP A 1 94 ? -9.947 1.486 26.943 1.00 91.19 94 TRP A O 1
ATOM 791 N N . VAL A 1 95 ? -9.062 -0.320 25.947 1.00 88.62 95 VAL A N 1
ATOM 792 C CA . VAL A 1 95 ? -9.988 -1.285 26.565 1.00 88.62 95 VAL A CA 1
ATOM 793 C C . VAL A 1 95 ? -9.782 -1.343 28.080 1.00 88.62 95 VAL A C 1
ATOM 795 O O . VAL A 1 95 ? -10.750 -1.272 28.839 1.00 88.62 95 VAL A O 1
ATOM 798 N N . ASP A 1 96 ? -8.533 -1.394 28.540 1.00 87.31 96 ASP A N 1
ATOM 799 C CA . ASP A 1 96 ? -8.189 -1.435 29.960 1.00 87.31 96 ASP A CA 1
ATOM 800 C C . ASP A 1 96 ? -8.632 -0.165 30.697 1.00 87.31 96 ASP A C 1
ATOM 802 O O . ASP A 1 96 ? -9.038 -0.253 31.860 1.00 87.31 96 ASP A O 1
ATOM 806 N N . ALA A 1 97 ? -8.654 0.994 30.028 1.00 86.81 97 ALA A N 1
ATOM 807 C CA . ALA A 1 97 ? -9.132 2.255 30.597 1.00 86.81 97 ALA A CA 1
ATOM 808 C C . ALA A 1 97 ? -10.610 2.209 31.031 1.00 86.81 97 ALA A C 1
ATOM 810 O O . ALA A 1 97 ? -11.004 2.959 31.924 1.00 86.81 97 ALA A O 1
ATOM 811 N N . TYR A 1 98 ? -11.425 1.302 30.475 1.00 81.94 98 TYR A N 1
ATOM 812 C CA . TYR A 1 98 ? -12.791 1.063 30.966 1.00 81.94 98 TYR A CA 1
ATOM 813 C C . TYR A 1 98 ? -12.822 0.347 32.324 1.00 81.94 98 TYR A C 1
ATOM 815 O O . TYR A 1 98 ? -13.810 0.446 33.049 1.00 81.94 98 TYR A O 1
ATOM 823 N N . SER A 1 99 ? -11.763 -0.389 32.669 1.00 75.00 99 SER A N 1
ATOM 824 C CA . SER A 1 99 ? -11.678 -1.216 33.881 1.00 75.00 99 SER A CA 1
ATOM 825 C C . SER A 1 99 ? -10.823 -0.591 34.989 1.00 75.00 99 SER A C 1
ATOM 827 O O . SER A 1 99 ? -11.092 -0.802 36.173 1.00 75.00 99 SER A O 1
ATOM 829 N N . GLN A 1 100 ? -9.825 0.219 34.627 1.00 66.38 100 GLN A N 1
ATOM 830 C CA . GLN A 1 100 ? -8.936 0.921 35.553 1.00 66.38 100 GLN A CA 1
ATOM 831 C C . GLN A 1 100 ? -9.549 2.261 35.980 1.00 66.38 100 GLN A C 1
ATOM 833 O O . GLN A 1 100 ? -9.046 3.340 35.676 1.00 66.38 100 GLN A O 1
ATOM 838 N N . ILE A 1 101 ? -10.679 2.189 36.687 1.00 59.44 101 ILE A N 1
ATOM 839 C CA . ILE A 1 101 ? -11.355 3.355 37.264 1.00 59.44 101 ILE A CA 1
ATOM 840 C C . ILE A 1 101 ? -10.560 3.805 38.493 1.00 59.44 101 ILE A C 1
ATOM 842 O O . ILE A 1 101 ? -10.800 3.351 39.612 1.00 59.44 101 ILE A O 1
ATOM 846 N N . THR A 1 102 ? -9.576 4.677 38.302 1.00 53.00 102 THR A N 1
ATOM 847 C CA . THR A 1 102 ? -8.941 5.393 39.409 1.00 53.00 102 THR A CA 1
ATOM 848 C C . THR A 1 102 ? -9.581 6.771 39.551 1.00 53.00 102 THR A C 1
ATOM 850 O O . THR A 1 102 ? -9.356 7.664 38.741 1.00 53.00 102 THR A O 1
ATOM 853 N N . ASP A 1 103 ? -10.329 6.978 40.640 1.00 50.66 103 ASP A N 1
ATOM 854 C CA . ASP A 1 103 ? -10.758 8.306 41.121 1.00 50.66 103 ASP A CA 1
ATOM 855 C C . ASP A 1 103 ? -9.573 9.099 41.721 1.00 50.66 103 ASP A C 1
ATOM 857 O O . ASP A 1 103 ? -9.711 9.840 42.697 1.00 50.66 103 ASP A O 1
ATOM 861 N N . ALA A 1 104 ? -8.364 8.906 41.189 1.00 48.59 104 ALA A N 1
ATOM 862 C CA . ALA A 1 104 ? -7.195 9.639 41.636 1.00 48.59 104 ALA A CA 1
ATOM 863 C C . ALA A 1 104 ? -7.153 10.979 40.886 1.00 48.59 104 ALA A C 1
ATOM 865 O O . ALA A 1 104 ? -7.134 10.978 39.653 1.00 48.59 104 ALA A O 1
ATOM 866 N N . PRO A 1 105 ? -7.128 12.122 41.592 1.00 44.31 105 PRO A N 1
ATOM 867 C CA . PRO A 1 105 ? -6.930 13.406 40.946 1.00 44.31 105 PRO A CA 1
ATOM 868 C C . PRO A 1 105 ? -5.506 13.414 40.383 1.00 44.31 105 PRO A C 1
ATOM 870 O O . PRO A 1 105 ? -4.531 13.442 41.134 1.00 44.31 105 PRO A O 1
ATOM 873 N N . HIS A 1 106 ? -5.370 13.319 39.064 1.00 49.50 106 HIS A N 1
ATOM 874 C CA . HIS A 1 106 ? -4.152 13.764 38.405 1.00 49.50 106 HIS A CA 1
ATOM 875 C C . HIS A 1 106 ? -4.310 15.238 38.065 1.00 49.50 106 HIS A C 1
ATOM 877 O O . HIS A 1 106 ? -5.307 15.648 37.467 1.00 49.50 106 HIS A O 1
ATOM 883 N N . ASP A 1 107 ? -3.347 16.007 38.569 1.00 49.38 107 ASP A N 1
ATOM 884 C CA . ASP A 1 107 ? -3.231 17.446 38.413 1.00 49.38 107 ASP A CA 1
ATOM 885 C C . ASP A 1 107 ? -3.428 17.862 36.952 1.00 49.38 107 ASP A C 1
ATOM 887 O O . ASP A 1 107 ? -2.788 17.347 36.038 1.00 49.38 107 ASP A O 1
ATOM 891 N N . GLU A 1 108 ? -4.361 18.797 36.790 1.00 48.94 108 GLU A N 1
ATOM 892 C CA . GLU A 1 108 ? -4.356 19.919 35.855 1.00 48.94 108 GLU A CA 1
ATOM 893 C C . GLU A 1 108 ? -3.514 19.779 34.574 1.00 48.94 108 GLU A C 1
ATOM 895 O O . GLU A 1 108 ? -2.527 20.481 34.378 1.00 48.94 108 GLU A O 1
ATOM 900 N N . ASP A 1 109 ? -4.020 19.016 33.608 1.00 50.03 109 ASP A N 1
ATOM 901 C CA . ASP A 1 109 ? -3.959 19.465 32.214 1.00 50.03 109 ASP A CA 1
ATOM 902 C C . ASP A 1 109 ? -5.371 19.427 31.611 1.00 50.03 109 ASP A C 1
ATOM 904 O O . ASP A 1 109 ? -5.827 18.474 30.977 1.00 50.03 109 ASP A O 1
ATOM 908 N N . MET A 1 110 ? -6.140 20.474 31.927 1.00 49.06 110 MET A N 1
ATOM 909 C CA . MET A 1 110 ? -7.570 20.618 31.617 1.00 49.06 110 MET A CA 1
ATOM 910 C C . MET A 1 110 ? -7.881 20.855 30.125 1.00 49.06 110 MET A C 1
ATOM 912 O O . MET A 1 110 ? -8.981 21.298 29.795 1.00 49.06 110 MET A O 1
ATOM 916 N N . SER A 1 111 ? -6.946 20.573 29.218 1.00 58.28 111 SER A N 1
ATOM 917 C CA . SER A 1 111 ? -7.079 20.854 27.784 1.00 58.28 111 SER A CA 1
ATOM 918 C C . SER A 1 111 ? -7.556 19.662 26.941 1.00 58.28 111 SER A C 1
ATOM 920 O O . SER A 1 111 ? -7.943 19.854 25.787 1.00 58.28 111 SER A O 1
ATOM 922 N N . TYR A 1 112 ? -7.598 18.442 27.494 1.00 65.12 112 TYR A N 1
ATOM 923 C CA . TYR A 1 112 ? -8.008 17.260 26.731 1.00 65.12 112 TYR A CA 1
ATOM 924 C C . TYR A 1 112 ? -9.520 17.203 26.488 1.00 65.12 112 TYR A C 1
ATOM 926 O O . TYR A 1 112 ? -10.340 17.198 27.411 1.00 65.12 112 TYR A O 1
ATOM 934 N N . ARG A 1 113 ? -9.879 17.124 25.203 1.00 82.62 113 ARG A N 1
ATOM 935 C CA . ARG A 1 113 ? -11.250 16.945 24.725 1.00 82.62 113 ARG A CA 1
ATOM 936 C C . ARG A 1 113 ? -11.793 15.587 25.175 1.00 82.62 113 ARG A C 1
ATOM 938 O O . ARG A 1 113 ? -11.185 14.553 24.919 1.00 82.62 113 ARG A O 1
ATOM 945 N N . THR A 1 114 ? -12.985 15.587 25.766 1.00 87.00 114 THR A N 1
ATOM 946 C CA . THR A 1 114 ? -13.758 14.358 25.975 1.00 87.00 114 THR A CA 1
ATOM 947 C C . THR A 1 114 ? -14.342 13.890 24.644 1.00 87.00 114 THR A C 1
ATOM 949 O O . THR A 1 114 ? -15.058 14.639 23.975 1.00 87.00 114 THR A O 1
ATOM 952 N N . VAL A 1 115 ? -14.030 12.655 24.265 1.00 90.12 115 VAL A N 1
ATOM 953 C CA . VAL A 1 115 ? -14.524 12.006 23.048 1.00 90.12 115 VAL A CA 1
ATOM 954 C C . VAL A 1 115 ? -16.027 11.761 23.163 1.00 90.12 115 VAL A C 1
ATOM 956 O O . VAL A 1 115 ? -16.550 11.417 24.230 1.00 90.12 115 VAL A O 1
ATOM 959 N N . LEU A 1 116 ? -16.743 11.954 22.059 1.00 91.56 116 LEU A N 1
ATOM 960 C CA . LEU A 1 116 ? -18.171 11.691 21.969 1.00 91.56 116 LEU A CA 1
ATOM 961 C C . LEU A 1 116 ? -18.430 10.201 21.729 1.00 91.56 116 LEU A C 1
ATOM 963 O O . LEU A 1 116 ? -17.705 9.521 21.008 1.00 91.56 116 LEU A O 1
ATOM 967 N N . VAL A 1 117 ? -19.554 9.706 22.242 1.00 92.12 117 VAL A N 1
ATOM 968 C CA . VAL A 1 117 ? -20.028 8.331 21.996 1.00 92.12 117 VAL A CA 1
ATOM 969 C C . VAL A 1 117 ? -20.119 8.018 20.497 1.00 92.12 117 VAL A C 1
ATOM 971 O O . VAL A 1 117 ? -19.795 6.915 20.063 1.00 92.12 117 VAL A O 1
ATOM 974 N N . SER A 1 118 ? -20.528 9.002 19.692 1.00 93.56 118 SER A N 1
ATOM 975 C CA . SER A 1 118 ? -20.605 8.876 18.236 1.00 93.56 118 SER A CA 1
ATOM 976 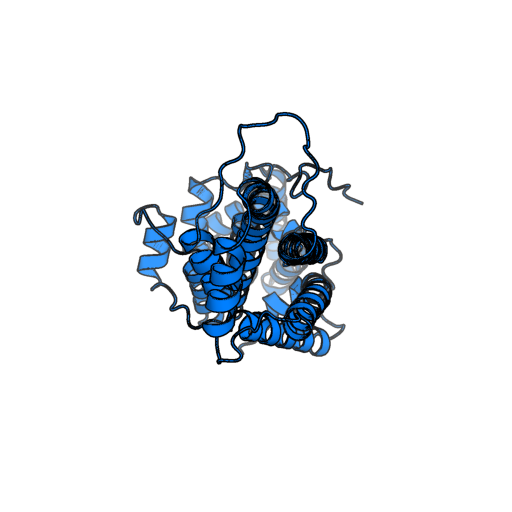C C . SER A 1 118 ? -19.241 8.673 17.579 1.00 93.56 118 SER A C 1
ATOM 978 O O . SER A 1 118 ? -19.173 8.017 16.545 1.00 93.56 118 SER A O 1
ATOM 980 N N . GLU A 1 119 ? -18.170 9.219 18.154 1.00 93.06 119 GLU A N 1
ATOM 981 C CA . GLU A 1 119 ? -16.803 9.054 17.646 1.00 93.06 119 GLU A CA 1
ATOM 982 C C . GLU A 1 119 ? -16.301 7.640 17.940 1.00 93.06 119 GLU A C 1
ATOM 984 O O . GLU A 1 119 ? -15.842 6.969 17.022 1.00 93.06 119 GLU A O 1
ATOM 989 N N . ILE A 1 120 ? -16.531 7.127 19.157 1.00 92.00 120 ILE A N 1
ATOM 990 C CA . ILE A 1 120 ? -16.239 5.727 19.517 1.00 92.00 120 ILE A CA 1
ATOM 991 C C . ILE A 1 120 ? -16.976 4.766 18.582 1.00 92.00 120 ILE A C 1
ATOM 993 O O . ILE A 1 120 ? -16.376 3.851 18.021 1.00 92.00 120 ILE A O 1
ATOM 997 N N . ALA A 1 121 ? -18.278 4.988 18.381 1.00 93.25 121 ALA A N 1
ATOM 998 C CA . ALA A 1 121 ? -19.082 4.148 17.504 1.00 93.25 121 ALA A CA 1
ATOM 999 C C . ALA A 1 121 ? -18.630 4.237 16.040 1.00 93.25 121 ALA A C 1
ATOM 1001 O O . ALA A 1 121 ? -18.631 3.227 15.341 1.00 93.25 121 ALA A O 1
ATOM 1002 N N . SER A 1 122 ? -18.246 5.425 15.564 1.00 93.88 122 SER A N 1
ATOM 1003 C CA . SER A 1 122 ? -17.759 5.605 14.191 1.00 93.88 122 SER A CA 1
ATOM 1004 C C . SER A 1 122 ? -16.409 4.929 13.987 1.00 93.88 122 SER A C 1
ATOM 1006 O O . SER A 1 122 ? -16.235 4.244 12.987 1.00 93.88 122 SER A O 1
ATOM 1008 N N . PHE A 1 123 ? -15.487 5.058 14.943 1.00 93.00 123 PHE A N 1
ATOM 1009 C CA . PHE A 1 123 ? -14.198 4.373 14.920 1.00 93.00 123 PHE A CA 1
ATOM 1010 C C . PHE A 1 123 ? -14.372 2.851 14.931 1.00 93.00 123 PHE A C 1
ATOM 1012 O O . PHE A 1 123 ? -13.869 2.174 14.044 1.00 93.00 123 PHE A O 1
ATOM 1019 N N . ALA A 1 124 ? -15.162 2.312 15.864 1.00 92.19 124 ALA A N 1
ATOM 1020 C CA . ALA A 1 124 ? -15.399 0.873 15.966 1.00 92.19 124 ALA A CA 1
ATOM 1021 C C . ALA A 1 124 ? -16.023 0.284 14.684 1.00 92.19 124 ALA A C 1
ATOM 1023 O O . ALA A 1 124 ? -15.662 -0.815 14.267 1.00 92.19 124 ALA A O 1
ATOM 1024 N N . LYS A 1 125 ? -16.903 1.037 14.008 1.00 92.94 125 LYS A N 1
ATOM 1025 C CA . LYS A 1 125 ? -17.461 0.637 12.707 1.00 92.94 125 LYS A CA 1
ATOM 1026 C C . LYS A 1 125 ? -16.411 0.514 11.606 1.00 92.94 125 LYS A C 1
ATOM 1028 O O . LYS A 1 125 ? -16.561 -0.368 10.776 1.00 92.94 125 LYS A O 1
ATOM 1033 N N . LYS A 1 126 ? -15.365 1.350 11.594 1.00 91.50 126 LYS A N 1
ATOM 1034 C CA . LYS A 1 126 ? -14.288 1.256 10.588 1.00 91.50 126 LYS A CA 1
ATOM 1035 C C . LYS A 1 126 ? -13.529 -0.074 10.657 1.00 91.50 126 LYS A C 1
ATOM 1037 O O . LYS A 1 126 ? -12.996 -0.525 9.657 1.00 91.50 126 LYS A O 1
ATOM 1042 N N . PHE A 1 127 ? -13.493 -0.692 11.836 1.00 91.31 127 PHE A N 1
ATOM 1043 C CA . PHE A 1 127 ? -12.863 -1.992 12.076 1.00 91.31 127 PHE A CA 1
ATOM 1044 C C . PHE A 1 127 ? -13.849 -3.164 11.995 1.00 91.31 127 PHE A C 1
ATOM 1046 O O . PHE A 1 127 ? -13.519 -4.271 12.416 1.00 91.31 127 PHE A O 1
ATOM 1053 N N . ASP A 1 128 ? -15.074 -2.925 11.522 1.00 93.50 128 ASP A N 1
ATOM 1054 C CA . ASP A 1 128 ? -16.158 -3.907 11.498 1.00 93.50 128 ASP A CA 1
ATOM 1055 C C . ASP A 1 128 ? -16.432 -4.559 12.865 1.00 93.50 128 ASP A C 1
ATOM 1057 O O . ASP A 1 128 ? -16.721 -5.755 12.967 1.00 93.50 128 ASP A O 1
ATOM 1061 N N . VAL A 1 129 ? -16.346 -3.780 13.950 1.00 92.88 129 VAL A N 1
ATOM 1062 C CA . VAL A 1 129 ? -16.803 -4.229 15.273 1.00 92.88 129 VAL A CA 1
ATOM 1063 C C . VAL A 1 129 ? -18.314 -4.467 15.223 1.00 92.88 129 VAL A C 1
ATOM 1065 O O . VAL A 1 129 ? -19.073 -3.636 14.719 1.00 92.88 129 VAL A O 1
ATOM 1068 N N . LEU A 1 130 ? -18.766 -5.598 15.771 1.00 93.81 130 LEU A N 1
ATOM 1069 C CA . LEU A 1 130 ? -20.176 -5.975 15.739 1.00 93.81 130 LEU A CA 1
ATOM 1070 C C . LEU A 1 130 ? -21.052 -4.987 16.535 1.00 93.81 130 LEU A C 1
ATOM 1072 O O . LEU A 1 130 ? -20.612 -4.484 17.578 1.00 93.81 130 LEU A O 1
ATOM 1076 N N . PRO A 1 131 ? -22.306 -4.735 16.101 1.00 93.25 131 PRO A N 1
ATOM 1077 C CA . PRO A 1 131 ? -23.196 -3.774 16.750 1.00 93.25 131 PRO A CA 1
ATOM 1078 C C . PRO A 1 131 ? -23.353 -3.993 18.256 1.00 93.25 131 PRO A C 1
ATOM 1080 O O . PRO A 1 131 ? -23.289 -3.031 19.013 1.00 93.25 131 PRO A O 1
ATOM 1083 N N . GLU A 1 132 ? -23.463 -5.241 18.721 1.00 92.88 132 GLU A N 1
ATOM 1084 C CA . GLU A 1 132 ? -23.594 -5.542 20.149 1.00 92.88 132 GLU A CA 1
ATOM 1085 C C . GLU A 1 132 ? -22.364 -5.134 20.976 1.00 92.88 132 GLU A C 1
ATOM 1087 O O . GLU A 1 132 ? -22.496 -4.755 22.142 1.00 92.88 132 GLU A O 1
ATOM 1092 N N . SER A 1 133 ? -21.166 -5.178 20.387 1.00 92.81 133 SER A N 1
ATOM 1093 C CA . SER A 1 133 ? -19.934 -4.735 21.041 1.00 92.81 133 SER A CA 1
ATOM 1094 C C . SER A 1 133 ? -19.806 -3.217 21.023 1.00 92.81 133 SER A C 1
ATOM 1096 O O . SER A 1 133 ? -19.347 -2.639 22.007 1.00 92.81 133 SER A O 1
ATOM 1098 N N . ILE A 1 134 ? -20.272 -2.557 19.960 1.00 91.81 134 ILE A N 1
ATOM 1099 C CA . ILE A 1 134 ? -20.383 -1.094 19.918 1.00 91.81 134 ILE A CA 1
ATOM 1100 C C . ILE A 1 134 ? -21.366 -0.615 20.992 1.00 91.81 134 ILE A C 1
ATOM 1102 O O . ILE A 1 134 ? -21.044 0.279 21.774 1.00 91.81 134 ILE A O 1
ATOM 1106 N N . ASP A 1 135 ? -22.542 -1.234 21.083 1.00 92.25 135 ASP A N 1
ATOM 1107 C CA . ASP A 1 135 ? -23.545 -0.922 22.101 1.00 92.25 135 ASP A CA 1
ATOM 1108 C C . ASP A 1 135 ? -22.992 -1.154 23.511 1.00 92.25 135 ASP A C 1
ATOM 1110 O O . ASP A 1 135 ? -23.202 -0.338 24.408 1.00 92.25 135 ASP A O 1
ATOM 1114 N N . PHE A 1 136 ? -22.238 -2.234 23.725 1.00 90.69 136 PHE A N 1
ATOM 1115 C CA . PHE A 1 136 ? -21.563 -2.480 24.997 1.00 90.69 136 PHE A CA 1
ATOM 1116 C C . PHE A 1 136 ? -20.585 -1.350 25.354 1.00 90.69 136 PHE A C 1
ATOM 1118 O O . PHE A 1 136 ? -20.708 -0.766 26.431 1.00 90.69 136 PHE A O 1
ATOM 1125 N N . LEU A 1 137 ? -19.662 -1.000 24.452 1.00 89.75 137 LEU A N 1
ATOM 1126 C CA . LEU A 1 137 ? -18.655 0.047 24.675 1.00 89.75 137 LEU A CA 1
ATOM 1127 C C . LEU A 1 137 ? -19.300 1.408 24.947 1.00 89.75 137 LEU A C 1
ATOM 1129 O O . LEU A 1 137 ? -18.958 2.091 25.912 1.00 89.75 137 LEU A O 1
ATOM 1133 N N . THR A 1 138 ? -20.280 1.786 24.129 1.00 91.06 138 THR A N 1
ATOM 1134 C CA . THR A 1 138 ? -20.979 3.069 24.256 1.00 91.06 138 THR A CA 1
ATOM 1135 C C . THR A 1 138 ? -21.805 3.153 25.542 1.00 91.06 138 THR A C 1
ATOM 1137 O O . THR A 1 138 ? -21.793 4.190 26.211 1.00 91.06 138 THR A O 1
ATOM 1140 N N . ASN A 1 139 ? -22.464 2.064 25.953 1.00 90.88 139 ASN A N 1
ATOM 1141 C CA . ASN A 1 139 ? -23.188 2.005 27.223 1.00 90.88 139 ASN A CA 1
ATOM 1142 C C . ASN A 1 139 ? -22.246 2.085 28.427 1.00 90.88 139 ASN A C 1
ATOM 1144 O O . ASN A 1 139 ? -22.513 2.865 29.339 1.00 90.88 139 ASN A O 1
ATOM 1148 N N . GLN A 1 140 ? -21.134 1.342 28.418 1.00 89.31 140 GLN A N 1
ATOM 1149 C CA . GLN A 1 140 ? -20.120 1.436 29.473 1.00 89.31 140 GLN A CA 1
ATOM 1150 C C . GLN A 1 140 ? -19.599 2.870 29.587 1.00 89.31 140 GLN A C 1
ATOM 1152 O O . GLN A 1 140 ? -19.656 3.457 30.667 1.00 89.31 140 GLN A O 1
ATOM 1157 N N . TYR A 1 141 ? -19.210 3.479 28.463 1.00 91.25 141 TYR A N 1
ATOM 1158 C CA . TYR A 1 141 ? -18.697 4.847 28.426 1.00 91.25 141 TYR A CA 1
ATOM 1159 C C . TYR A 1 141 ? -19.683 5.864 29.014 1.00 91.25 141 TYR A C 1
ATOM 1161 O O . TYR A 1 141 ? -19.292 6.751 29.770 1.00 91.25 141 TYR A O 1
ATOM 1169 N N . ASN A 1 142 ? -20.981 5.721 28.729 1.00 90.50 142 ASN A N 1
ATOM 1170 C CA . ASN A 1 142 ? -22.012 6.615 29.259 1.00 90.50 142 ASN A CA 1
ATOM 1171 C C . ASN A 1 142 ? -22.116 6.585 30.789 1.00 90.50 142 ASN A C 1
ATOM 1173 O O . ASN A 1 142 ? -22.413 7.620 31.389 1.00 90.50 142 ASN A O 1
ATOM 1177 N N . THR A 1 143 ? -21.846 5.433 31.407 1.00 89.44 143 THR A N 1
ATOM 1178 C CA . THR A 1 143 ? -21.906 5.252 32.867 1.00 89.44 143 THR A CA 1
ATOM 1179 C C . THR A 1 143 ? -20.672 5.762 33.613 1.00 89.44 143 THR A C 1
ATOM 1181 O O . THR A 1 143 ? -20.714 5.882 34.836 1.00 89.44 143 THR A O 1
ATOM 1184 N N . LEU A 1 144 ? -19.592 6.092 32.899 1.00 88.88 144 LEU A N 1
ATOM 1185 C CA . LEU A 1 144 ? -18.353 6.580 33.498 1.00 88.88 144 LEU A CA 1
ATOM 1186 C C . LEU A 1 144 ? -18.497 8.004 34.058 1.00 88.88 144 LEU A C 1
ATOM 1188 O O . LEU A 1 144 ? -19.219 8.844 33.506 1.00 88.88 144 LEU A O 1
ATOM 1192 N N . SER A 1 145 ? -17.744 8.284 35.127 1.00 87.06 145 SER A N 1
ATOM 1193 C CA . SER A 1 145 ? -17.542 9.641 35.643 1.00 87.06 145 SER A CA 1
ATOM 1194 C C . SER A 1 145 ? -16.800 10.508 34.619 1.00 87.06 145 SER A C 1
ATOM 1196 O O . SER A 1 145 ? -16.109 9.994 33.738 1.00 87.06 145 SER A O 1
ATOM 1198 N N . ASP A 1 146 ? -16.895 11.833 34.737 1.00 84.50 146 ASP A N 1
ATOM 1199 C CA . ASP A 1 146 ? -16.213 12.745 33.805 1.00 84.50 146 ASP A CA 1
ATOM 1200 C C . ASP A 1 146 ? -14.685 12.566 33.816 1.00 84.50 146 ASP A C 1
ATOM 1202 O O . ASP A 1 146 ? -14.039 12.685 32.776 1.00 84.50 146 ASP A O 1
ATOM 1206 N N . ILE A 1 147 ? -14.105 12.225 34.973 1.00 80.69 147 ILE A N 1
ATOM 1207 C CA . ILE A 1 147 ? -12.671 11.928 35.114 1.00 80.69 147 ILE A CA 1
ATOM 1208 C C . ILE A 1 147 ? -12.320 10.644 34.352 1.00 80.69 147 ILE A C 1
ATOM 1210 O O . ILE A 1 147 ? -11.397 10.640 33.540 1.00 80.69 147 ILE A O 1
ATOM 1214 N N . ALA A 1 148 ? -13.097 9.574 34.535 1.00 84.69 148 ALA A N 1
ATOM 1215 C CA . ALA A 1 148 ? -12.878 8.320 33.820 1.00 84.69 148 ALA A CA 1
ATOM 1216 C C . ALA A 1 148 ? -13.073 8.477 32.298 1.00 84.69 148 ALA A C 1
ATOM 1218 O O . ALA A 1 148 ? -12.286 7.945 31.515 1.00 84.69 148 ALA A O 1
ATOM 1219 N N . LYS A 1 149 ? -14.052 9.282 31.859 1.00 88.31 149 LYS A N 1
ATOM 1220 C CA . LYS A 1 149 ? -14.245 9.615 30.436 1.00 88.31 149 LYS A CA 1
ATOM 1221 C C . LYS A 1 149 ? -13.038 10.330 29.841 1.00 88.31 149 LYS A C 1
ATOM 1223 O O . LYS A 1 149 ? -12.674 10.041 28.702 1.00 88.31 149 LYS A O 1
ATOM 1228 N N . LYS A 1 150 ? -12.398 11.237 30.586 1.00 85.31 150 LYS A N 1
ATOM 1229 C CA . LYS A 1 150 ? -11.160 11.896 30.142 1.00 85.31 150 LYS A CA 1
ATOM 1230 C C . LYS A 1 150 ? -10.019 10.896 29.963 1.00 85.31 150 LYS A C 1
ATOM 1232 O O . LYS A 1 150 ? -9.393 10.915 28.909 1.00 85.31 150 LYS A O 1
ATOM 1237 N N . ASN A 1 151 ? -9.812 9.984 30.914 1.00 84.69 151 ASN A N 1
ATOM 1238 C CA . ASN A 1 151 ? -8.771 8.953 30.804 1.00 84.69 151 ASN A CA 1
ATOM 1239 C C . ASN A 1 151 ? -8.984 8.058 29.571 1.00 84.69 151 ASN A C 1
ATOM 1241 O O . ASN A 1 151 ? -8.062 7.852 28.784 1.00 84.69 151 ASN A O 1
ATOM 1245 N N . VAL A 1 152 ? -10.219 7.597 29.350 1.00 89.12 152 VAL A N 1
ATOM 1246 C CA . VAL A 1 152 ? -10.586 6.818 28.155 1.00 89.12 152 VAL A CA 1
ATOM 1247 C C . VAL A 1 152 ? -10.378 7.636 26.876 1.00 89.12 152 VAL A C 1
ATOM 1249 O O . VAL A 1 152 ? -9.876 7.107 25.889 1.00 89.12 152 VAL A O 1
ATOM 1252 N N . SER A 1 153 ? -10.717 8.930 26.889 1.00 89.62 153 SER A N 1
ATOM 1253 C CA . SER A 1 153 ? -10.535 9.825 25.736 1.00 89.62 153 SER A CA 1
ATOM 1254 C C . SER A 1 153 ? -9.061 10.034 25.383 1.00 89.62 153 SER A C 1
ATOM 1256 O O . SER A 1 153 ? -8.730 10.076 24.204 1.00 89.62 153 SER A O 1
ATOM 1258 N N . MET A 1 154 ? -8.168 10.128 26.374 1.00 86.75 154 MET A N 1
ATOM 1259 C CA . MET A 1 154 ? -6.725 10.243 26.130 1.00 86.75 154 MET A CA 1
ATOM 1260 C C . MET A 1 154 ? -6.176 9.005 25.415 1.00 86.75 154 MET A C 1
ATOM 1262 O O . MET A 1 154 ? -5.481 9.144 24.412 1.00 86.75 154 MET A O 1
ATOM 1266 N N . MET A 1 155 ? -6.539 7.805 25.881 1.00 90.12 155 MET A N 1
ATOM 1267 C CA . MET A 1 155 ? -6.136 6.552 25.226 1.00 90.12 155 MET A CA 1
ATOM 1268 C C . MET A 1 155 ? -6.785 6.397 23.841 1.00 90.12 155 MET A C 1
ATOM 1270 O O . MET A 1 155 ? -6.167 5.868 22.920 1.00 90.12 155 MET A O 1
ATOM 1274 N N . PHE A 1 156 ? -8.015 6.896 23.670 1.00 91.25 156 PHE A N 1
ATOM 1275 C CA . PHE A 1 156 ? -8.722 6.844 22.391 1.00 91.25 156 PHE A CA 1
ATOM 1276 C C . PHE A 1 156 ? -8.010 7.635 21.291 1.00 91.25 156 PHE A C 1
ATOM 1278 O O . PHE A 1 156 ? -8.023 7.190 20.156 1.00 91.25 156 PHE A O 1
ATOM 1285 N N . VAL A 1 157 ? -7.373 8.772 21.591 1.00 87.94 157 VAL A N 1
ATOM 1286 C CA . VAL A 1 157 ? -6.666 9.561 20.562 1.00 87.94 157 VAL A CA 1
ATOM 1287 C C . VAL A 1 157 ? -5.458 8.801 20.001 1.00 87.94 157 VAL A C 1
ATOM 1289 O O . VAL A 1 157 ? -5.255 8.784 18.789 1.00 87.94 157 VAL A O 1
ATOM 1292 N N . GLU A 1 158 ? -4.669 8.136 20.853 1.00 88.38 158 GLU A N 1
ATOM 1293 C CA . GLU A 1 158 ? -3.553 7.289 20.393 1.00 88.38 158 GLU A CA 1
ATOM 1294 C C . GLU A 1 158 ? -4.065 6.098 19.568 1.00 88.38 158 GLU A C 1
ATOM 1296 O O . GLU A 1 158 ? -3.511 5.775 18.511 1.00 88.38 158 GLU A O 1
ATOM 1301 N N . LEU A 1 159 ? -5.164 5.484 20.017 1.00 93.38 159 LEU A N 1
ATOM 1302 C CA . LEU A 1 159 ? -5.835 4.411 19.291 1.00 93.38 159 LEU A CA 1
ATOM 1303 C C . LEU A 1 159 ? -6.401 4.882 17.944 1.00 93.38 159 LEU A C 1
ATOM 1305 O O . LEU A 1 159 ? -6.285 4.172 16.953 1.00 93.38 159 LEU A O 1
ATOM 1309 N N . GLU A 1 160 ? -7.009 6.062 17.885 1.00 92.62 160 GLU A N 1
ATOM 1310 C CA . GLU A 1 160 ? -7.593 6.599 16.660 1.00 92.62 160 GLU A CA 1
ATOM 1311 C C . GLU A 1 160 ? -6.510 6.871 15.618 1.00 92.62 160 GLU A C 1
ATOM 1313 O O . GLU A 1 160 ? -6.684 6.495 14.462 1.00 92.62 160 GLU A O 1
ATOM 1318 N N . ASN A 1 161 ? -5.380 7.456 16.020 1.00 90.06 161 ASN A N 1
ATOM 1319 C CA . ASN A 1 161 ? -4.262 7.712 15.114 1.00 90.06 161 ASN A CA 1
ATOM 1320 C C . ASN A 1 161 ? -3.667 6.400 14.582 1.00 90.06 161 ASN A C 1
ATOM 1322 O O . ASN A 1 161 ? -3.722 6.151 13.381 1.00 90.06 161 ASN A O 1
ATOM 1326 N N . SER A 1 162 ? -3.205 5.519 15.478 1.00 91.81 162 SER A N 1
ATOM 1327 C CA . SER A 1 162 ? -2.626 4.222 15.082 1.00 91.81 162 SER A CA 1
ATOM 1328 C C . SER A 1 162 ? -3.625 3.326 14.339 1.00 91.81 162 SER A C 1
ATOM 1330 O O . SER A 1 162 ? -3.255 2.568 13.444 1.00 91.81 162 SER A O 1
ATOM 1332 N N . GLY A 1 163 ? -4.911 3.430 14.677 1.00 92.69 163 GLY A N 1
ATOM 1333 C CA . GLY A 1 163 ? -5.993 2.719 14.019 1.00 92.69 163 GLY A CA 1
ATOM 1334 C C . GLY A 1 163 ? -6.309 3.254 12.620 1.00 92.69 163 GLY A C 1
ATOM 1335 O O . GLY A 1 163 ? -6.533 2.473 11.701 1.00 92.69 163 GLY A O 1
ATOM 1336 N N . ASN A 1 164 ? -6.313 4.569 12.411 1.00 90.75 164 ASN A N 1
ATOM 1337 C CA . ASN A 1 164 ? -6.490 5.121 11.068 1.00 90.75 164 ASN A CA 1
ATOM 1338 C C . ASN A 1 164 ? -5.303 4.751 10.162 1.00 90.75 164 ASN A C 1
ATOM 1340 O O . ASN A 1 164 ? -5.522 4.435 8.993 1.00 90.75 164 ASN A O 1
ATOM 1344 N N . ASP A 1 165 ? -4.082 4.722 10.707 1.00 87.94 165 ASP A N 1
ATOM 1345 C CA . ASP A 1 165 ? -2.887 4.306 9.970 1.00 87.94 165 ASP A CA 1
ATOM 1346 C C . ASP A 1 165 ? -2.990 2.837 9.539 1.00 87.94 165 ASP A C 1
ATOM 1348 O O . ASP A 1 165 ? -2.919 2.540 8.346 1.00 87.94 165 ASP A O 1
ATOM 1352 N N . ILE A 1 166 ? -3.245 1.916 10.479 1.00 91.06 166 ILE A N 1
ATOM 1353 C CA . ILE A 1 166 ? -3.352 0.482 10.166 1.00 91.06 166 ILE A CA 1
ATOM 1354 C C . ILE A 1 166 ? -4.514 0.198 9.206 1.00 91.06 166 ILE A C 1
ATOM 1356 O O . ILE A 1 166 ? -4.381 -0.625 8.302 1.00 91.06 166 ILE A O 1
ATOM 1360 N N . LEU A 1 167 ? -5.639 0.907 9.359 1.00 91.50 167 LEU A N 1
ATOM 1361 C CA . LEU A 1 167 ? -6.790 0.788 8.471 1.00 91.50 167 LEU A CA 1
ATOM 1362 C C . LEU A 1 167 ? -6.420 1.187 7.045 1.00 91.50 167 LEU A C 1
ATOM 1364 O O . LEU A 1 167 ? -6.634 0.407 6.120 1.00 91.50 167 LEU A O 1
ATOM 1368 N N . SER A 1 168 ? -5.809 2.363 6.887 1.00 88.81 168 SER A N 1
ATOM 1369 C CA . SER A 1 168 ? -5.355 2.857 5.589 1.00 88.81 168 SER A CA 1
ATOM 1370 C C . SER A 1 168 ? -4.410 1.856 4.924 1.00 88.81 168 SER A C 1
ATOM 1372 O O . SER A 1 168 ? -4.603 1.509 3.758 1.00 88.81 168 SER A O 1
ATOM 1374 N N . GLN A 1 169 ? -3.433 1.320 5.663 1.00 89.69 169 GLN A N 1
ATOM 1375 C CA . GLN A 1 169 ? -2.478 0.355 5.117 1.00 89.69 169 GLN A CA 1
ATOM 1376 C C . GLN A 1 169 ? -3.161 -0.929 4.620 1.00 89.69 169 GLN A C 1
ATOM 1378 O O . GLN A 1 169 ? -2.908 -1.375 3.497 1.00 89.69 169 GLN A O 1
ATOM 1383 N N . ILE A 1 170 ? -4.079 -1.490 5.414 1.00 91.31 170 ILE A N 1
ATOM 1384 C CA . ILE A 1 170 ? -4.848 -2.687 5.045 1.00 91.31 170 ILE A CA 1
ATOM 1385 C C . ILE A 1 170 ? -5.755 -2.433 3.843 1.00 91.31 170 ILE A C 1
ATOM 1387 O O . ILE A 1 170 ? -5.833 -3.285 2.961 1.00 91.31 170 ILE A O 1
ATOM 1391 N N . GLU A 1 171 ? -6.420 -1.282 3.764 1.00 91.62 171 GLU A N 1
ATOM 1392 C CA . GLU A 1 171 ? -7.289 -0.952 2.632 1.00 91.62 171 GLU A CA 1
ATOM 1393 C C . GLU A 1 171 ? -6.493 -0.826 1.325 1.00 91.62 171 GLU A C 1
ATOM 1395 O O . GLU A 1 171 ? -6.904 -1.370 0.296 1.00 91.62 171 GLU A O 1
ATOM 1400 N N . HIS A 1 172 ? -5.331 -0.166 1.358 1.00 91.44 172 HIS A N 1
ATOM 1401 C CA . HIS A 1 172 ? -4.462 -0.026 0.188 1.00 91.44 172 HIS A CA 1
ATOM 1402 C C . HIS A 1 172 ? -3.886 -1.368 -0.268 1.00 91.44 172 HIS A C 1
ATOM 1404 O O . HIS A 1 172 ? -3.964 -1.699 -1.455 1.00 91.44 172 HIS A O 1
ATOM 1410 N N . LEU A 1 173 ? -3.343 -2.161 0.662 1.00 88.94 173 LEU A N 1
ATOM 1411 C CA . LEU A 1 173 ? -2.802 -3.485 0.351 1.00 88.94 173 LEU A CA 1
ATOM 1412 C C . LEU A 1 173 ? -3.903 -4.439 -0.103 1.00 88.94 173 LEU A C 1
ATOM 1414 O O . LEU A 1 173 ? -3.735 -5.135 -1.100 1.00 88.94 173 LEU A O 1
ATOM 1418 N N . GLY A 1 174 ? -5.051 -4.433 0.572 1.00 90.38 174 GLY A N 1
ATOM 1419 C CA . GLY A 1 174 ? -6.206 -5.245 0.212 1.00 90.38 174 GLY A CA 1
ATOM 1420 C C . GLY A 1 174 ? -6.719 -4.919 -1.188 1.00 90.38 174 GLY A C 1
ATOM 1421 O O . GLY A 1 174 ? -7.041 -5.829 -1.951 1.00 90.38 174 GLY A O 1
ATOM 1422 N N . ALA A 1 175 ? -6.732 -3.642 -1.571 1.00 91.94 175 ALA A N 1
ATOM 1423 C CA . ALA A 1 175 ? -7.099 -3.226 -2.919 1.00 91.94 175 ALA A CA 1
ATOM 1424 C C . ALA A 1 175 ? -6.048 -3.619 -3.969 1.00 91.94 175 ALA A C 1
ATOM 1426 O O . ALA A 1 175 ? -6.401 -4.166 -5.015 1.00 91.94 175 ALA A O 1
ATOM 1427 N N . PHE A 1 176 ? -4.759 -3.416 -3.685 1.00 90.25 176 PHE A N 1
ATOM 1428 C CA . PHE A 1 176 ? -3.677 -3.813 -4.590 1.00 90.25 176 PHE A CA 1
ATOM 1429 C C . PHE A 1 176 ? -3.600 -5.333 -4.794 1.00 90.25 176 PHE A C 1
ATOM 1431 O O . PHE A 1 176 ? -3.370 -5.804 -5.905 1.00 90.25 176 PHE A O 1
ATOM 1438 N N . LEU A 1 177 ? -3.816 -6.117 -3.737 1.00 87.38 177 LEU A N 1
ATOM 1439 C CA . LEU A 1 177 ? -3.780 -7.582 -3.767 1.00 87.38 177 LEU A CA 1
ATOM 1440 C C . LEU A 1 177 ? -5.112 -8.208 -4.207 1.00 87.38 177 LEU A C 1
ATOM 1442 O O . LEU A 1 177 ? -5.220 -9.432 -4.257 1.00 87.38 177 LEU A O 1
ATOM 1446 N N . LYS A 1 178 ? -6.111 -7.390 -4.574 1.00 89.31 178 LYS A N 1
ATOM 1447 C CA . LYS A 1 178 ? -7.445 -7.828 -5.030 1.00 89.31 178 LYS A CA 1
ATOM 1448 C C . LYS A 1 178 ? -8.203 -8.654 -3.980 1.00 89.31 178 LYS A C 1
ATOM 1450 O O . LYS A 1 178 ? -8.997 -9.528 -4.323 1.00 89.31 178 LYS A O 1
ATOM 1455 N N . VAL A 1 179 ? -7.943 -8.371 -2.707 1.00 89.88 179 VAL A N 1
ATOM 1456 C CA . VAL A 1 179 ? -8.667 -8.917 -1.554 1.00 89.88 179 VAL A CA 1
ATOM 1457 C C . VAL A 1 179 ? -9.929 -8.102 -1.280 1.00 89.88 179 VAL A C 1
ATOM 1459 O O . VAL A 1 179 ? -10.939 -8.680 -0.887 1.00 89.88 179 VAL A O 1
ATOM 1462 N N . SER A 1 180 ? -9.893 -6.786 -1.516 1.00 88.75 180 SER A N 1
ATOM 1463 C CA . SER A 1 180 ? -11.050 -5.903 -1.347 1.00 88.75 180 SER A CA 1
ATOM 1464 C C . SER A 1 180 ? -11.917 -5.814 -2.615 1.00 88.75 180 SER A C 1
ATOM 1466 O O . SER A 1 180 ? -11.453 -6.040 -3.733 1.00 88.75 180 SER A O 1
ATOM 1468 N N . THR A 1 181 ? -13.190 -5.431 -2.471 1.00 87.25 181 THR A N 1
ATOM 1469 C CA . THR A 1 181 ? -14.132 -5.231 -3.597 1.00 87.25 181 THR A CA 1
ATOM 1470 C C . THR A 1 181 ? -14.012 -3.872 -4.298 1.00 87.25 181 THR A C 1
ATOM 1472 O O . THR A 1 181 ? -14.906 -3.488 -5.064 1.00 87.25 181 THR A O 1
ATOM 1475 N N . VAL A 1 182 ? -12.946 -3.115 -4.027 1.00 92.12 182 VAL A N 1
ATOM 1476 C CA . VAL A 1 182 ? -12.741 -1.772 -4.584 1.00 92.12 182 VAL A CA 1
ATOM 1477 C C . VAL A 1 182 ? -12.681 -1.843 -6.112 1.00 92.12 182 VAL A C 1
ATOM 1479 O O . VAL A 1 182 ? -11.891 -2.585 -6.691 1.00 92.12 182 VAL A O 1
ATOM 1482 N N . GLN A 1 183 ? -13.538 -1.068 -6.779 1.00 93.12 183 GLN A N 1
ATOM 1483 C CA . GLN A 1 183 ? -13.617 -1.055 -8.240 1.00 93.12 183 GLN A CA 1
ATOM 1484 C C . GLN A 1 183 ? -12.547 -0.134 -8.830 1.00 93.12 183 GLN A C 1
ATOM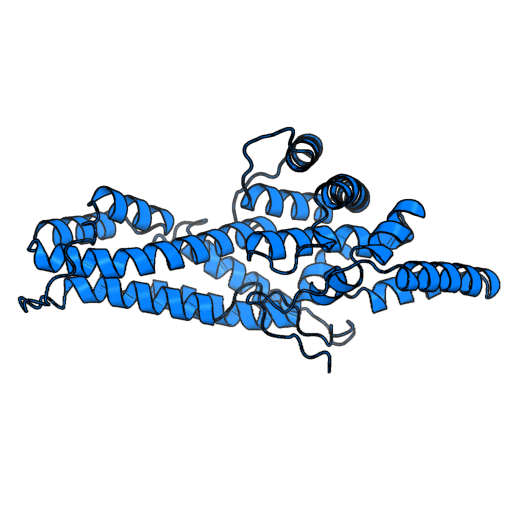 1486 O O . GLN A 1 183 ? -12.549 1.051 -8.494 1.00 93.12 183 GLN A O 1
ATOM 1491 N N . PRO A 1 184 ? -11.680 -0.608 -9.741 1.00 94.69 184 PRO A N 1
ATOM 1492 C CA . PRO A 1 184 ? -10.637 0.228 -10.321 1.00 94.69 184 PRO A CA 1
ATOM 1493 C C . PRO A 1 184 ? -11.228 1.418 -11.095 1.00 94.69 184 PRO A C 1
ATOM 1495 O O . PRO A 1 184 ? -12.366 1.398 -11.574 1.00 94.69 184 PRO A O 1
ATOM 1498 N N . TYR A 1 185 ? -10.450 2.489 -11.211 1.00 94.62 185 TYR A N 1
ATOM 1499 C CA . TYR A 1 185 ? -10.717 3.548 -12.172 1.00 94.62 185 TYR A CA 1
ATOM 1500 C C . TYR A 1 185 ? -10.603 2.993 -13.592 1.00 94.62 185 TYR A C 1
ATOM 1502 O O . TYR A 1 185 ? -9.800 2.102 -13.886 1.00 94.62 185 TYR A O 1
ATOM 1510 N N . THR A 1 186 ? -11.375 3.559 -14.514 1.00 93.31 186 THR A N 1
ATOM 1511 C CA . THR A 1 186 ? -11.051 3.413 -15.931 1.00 93.31 186 THR A CA 1
ATOM 1512 C C . THR A 1 186 ? -9.688 4.053 -16.210 1.00 93.31 186 THR A C 1
ATOM 1514 O O . THR A 1 186 ? -9.269 4.984 -15.526 1.00 93.31 186 THR A O 1
ATOM 1517 N N . LYS A 1 187 ? -9.000 3.605 -17.265 1.00 93.12 187 LYS A N 1
ATOM 1518 C CA . LYS A 1 187 ? -7.694 4.165 -17.662 1.00 93.12 187 LYS A CA 1
ATOM 1519 C C . LYS A 1 187 ? -7.722 5.691 -17.823 1.00 93.12 187 LYS A C 1
ATOM 1521 O O . LYS A 1 187 ? -6.764 6.361 -17.457 1.00 93.12 187 LYS A O 1
ATOM 1526 N N . LYS A 1 188 ? -8.824 6.227 -18.361 1.00 91.88 188 LYS A N 1
ATOM 1527 C CA . LYS A 1 188 ? -9.012 7.670 -18.521 1.00 91.88 188 LYS A CA 1
ATOM 1528 C C . LYS A 1 188 ? -9.162 8.364 -17.167 1.00 91.88 188 LYS A C 1
ATOM 1530 O O . LYS A 1 188 ? -8.421 9.294 -16.904 1.00 91.88 188 LYS A O 1
ATOM 1535 N N . GLU A 1 189 ? -10.063 7.884 -16.310 1.00 93.12 189 GLU A N 1
ATOM 1536 C CA . GLU A 1 189 ? -10.237 8.456 -14.967 1.00 93.12 189 GLU A CA 1
ATOM 1537 C C . GLU A 1 189 ? -8.931 8.423 -14.170 1.00 93.12 189 GLU A C 1
ATOM 1539 O O . GLU A 1 189 ? -8.613 9.384 -13.488 1.00 93.12 189 GLU A O 1
ATOM 1544 N N . PHE A 1 190 ? -8.152 7.348 -14.283 1.00 93.44 190 PHE A N 1
ATOM 1545 C CA . PHE A 1 190 ? -6.854 7.241 -13.624 1.00 93.44 190 PHE A CA 1
ATOM 1546 C C . PHE A 1 190 ? -5.867 8.313 -14.102 1.00 93.44 190 PHE A C 1
ATOM 1548 O O . PHE A 1 190 ? -5.225 8.963 -13.281 1.00 93.44 190 PHE A O 1
ATOM 1555 N N . ALA A 1 191 ? -5.779 8.537 -15.417 1.00 92.00 191 ALA A N 1
ATOM 1556 C CA . ALA A 1 191 ? -4.961 9.610 -15.976 1.00 92.00 191 ALA A CA 1
ATOM 1557 C C . ALA A 1 191 ? -5.449 10.997 -15.518 1.00 92.00 191 ALA A C 1
ATOM 1559 O O . ALA A 1 191 ? -4.632 11.809 -15.094 1.00 92.00 191 ALA A O 1
ATOM 1560 N N . ASP A 1 192 ? -6.765 11.233 -15.530 1.00 90.31 192 ASP A N 1
ATOM 1561 C CA . ASP A 1 192 ? -7.383 12.493 -15.095 1.00 90.31 192 ASP A CA 1
ATOM 1562 C C . ASP A 1 192 ? -7.127 12.750 -13.588 1.00 90.31 192 ASP A C 1
ATOM 1564 O O . ASP A 1 192 ? -6.813 13.871 -13.185 1.00 90.31 192 ASP A O 1
ATOM 1568 N N . VAL A 1 193 ? -7.184 11.714 -12.734 1.00 89.81 193 VAL A N 1
ATOM 1569 C CA . VAL A 1 193 ? -6.816 11.823 -11.308 1.00 89.81 193 VAL A CA 1
ATOM 1570 C C . VAL A 1 193 ? -5.358 12.246 -11.155 1.00 89.81 193 VAL A C 1
ATOM 1572 O O . VAL A 1 193 ? -5.063 13.177 -10.407 1.00 89.81 193 VAL A O 1
ATOM 1575 N N . LEU A 1 194 ? -4.437 11.597 -11.868 1.00 87.19 194 LEU A N 1
ATOM 1576 C CA . LEU A 1 194 ? -3.008 11.877 -11.723 1.00 87.19 194 LEU A CA 1
ATOM 1577 C C . LEU A 1 194 ? -2.563 13.187 -12.370 1.00 87.19 194 LEU A C 1
ATOM 1579 O O . LEU A 1 194 ? -1.578 13.777 -11.925 1.00 87.19 194 LEU A O 1
ATOM 1583 N N . ALA A 1 195 ? -3.303 13.678 -13.359 1.00 86.19 195 ALA A N 1
ATOM 1584 C CA . ALA A 1 195 ? -3.140 15.025 -13.893 1.00 86.19 195 ALA A CA 1
ATOM 1585 C C . ALA A 1 195 ? -3.599 16.116 -12.903 1.00 86.19 195 ALA A C 1
ATOM 1587 O O . ALA A 1 195 ? -3.285 17.290 -13.092 1.00 86.19 195 ALA A O 1
ATOM 1588 N N . GLY A 1 196 ? -4.314 15.743 -11.835 1.00 81.56 196 GLY A N 1
ATOM 1589 C CA . GLY A 1 196 ? -4.929 16.682 -10.898 1.00 81.56 196 GLY A CA 1
ATOM 1590 C C . GLY A 1 196 ? -6.248 17.272 -11.404 1.00 81.56 196 GLY A C 1
ATOM 1591 O O . GLY A 1 196 ? -6.771 18.201 -10.788 1.00 81.56 196 GLY A O 1
ATOM 1592 N N . ASP A 1 197 ? -6.809 16.728 -12.490 1.00 78.38 197 ASP A N 1
ATOM 1593 C CA . ASP A 1 197 ? -8.093 17.161 -13.055 1.00 78.38 197 ASP A CA 1
ATOM 1594 C C . ASP A 1 197 ? -9.282 16.708 -12.188 1.00 78.38 197 ASP A C 1
ATOM 1596 O O . ASP A 1 197 ? -10.372 17.284 -12.251 1.00 78.38 197 ASP A O 1
ATOM 1600 N N . ILE A 1 198 ? -9.071 15.702 -11.331 1.00 76.88 198 ILE A N 1
ATOM 1601 C CA . ILE A 1 198 ? -10.031 15.241 -10.326 1.00 76.88 198 ILE A CA 1
ATOM 1602 C C . ILE A 1 198 ? -9.503 15.596 -8.930 1.00 76.88 198 ILE A C 1
ATOM 1604 O O . ILE A 1 198 ? -8.497 15.067 -8.467 1.00 76.88 198 ILE A O 1
ATOM 1608 N N . SER A 1 199 ? -10.220 16.481 -8.231 1.00 64.75 199 SER A N 1
ATOM 1609 C CA . SER A 1 199 ? -9.805 17.040 -6.932 1.00 64.75 199 SER A CA 1
ATOM 1610 C C . SER A 1 199 ? -9.971 16.097 -5.738 1.00 64.75 199 SER A C 1
ATOM 1612 O O . SER A 1 199 ? -9.476 16.393 -4.652 1.00 64.75 199 SER A O 1
ATOM 1614 N N . THR A 1 200 ? -10.689 14.987 -5.912 1.00 73.81 200 THR A N 1
ATOM 1615 C CA . THR A 1 200 ? -10.934 13.992 -4.861 1.00 73.81 200 THR A CA 1
ATOM 1616 C C . THR A 1 200 ? -10.697 12.600 -5.422 1.00 73.81 200 THR A C 1
ATOM 1618 O O . THR A 1 200 ? -11.343 12.198 -6.388 1.00 73.81 200 THR A O 1
ATOM 1621 N N . TYR A 1 201 ? -9.756 11.872 -4.830 1.00 80.50 201 TYR A N 1
ATOM 1622 C CA . TYR A 1 201 ? -9.441 10.502 -5.215 1.00 80.50 201 TYR A CA 1
ATOM 1623 C C . TYR A 1 201 ? -9.384 9.597 -3.989 1.00 80.50 201 TYR A C 1
ATOM 1625 O O . TYR A 1 201 ? -9.194 10.054 -2.863 1.00 80.50 201 TYR A O 1
ATOM 1633 N N . GLU A 1 202 ? -9.559 8.303 -4.232 1.00 88.50 202 GLU A N 1
ATOM 1634 C CA . GLU A 1 202 ? -9.524 7.267 -3.207 1.00 88.50 202 GLU A CA 1
ATOM 1635 C C . GLU A 1 202 ? -8.238 6.454 -3.377 1.00 88.50 202 GLU A C 1
ATOM 1637 O O . GLU A 1 202 ? -8.029 5.813 -4.410 1.00 88.50 202 GLU A O 1
ATOM 1642 N N . GLY A 1 203 ? -7.368 6.481 -2.366 1.00 89.56 203 GLY A N 1
ATOM 1643 C CA . GLY A 1 203 ? -6.074 5.793 -2.390 1.00 89.56 203 GLY A CA 1
ATOM 1644 C C . GLY A 1 203 ? -6.167 4.286 -2.688 1.00 89.56 203 GLY A C 1
ATOM 1645 O O . GLY A 1 203 ? -5.524 3.824 -3.637 1.00 89.56 203 GLY A O 1
ATOM 1646 N N . PRO A 1 204 ? -7.050 3.515 -2.018 1.00 92.56 204 PRO A N 1
ATOM 1647 C CA . PRO A 1 204 ? -7.267 2.104 -2.345 1.00 92.56 204 PRO A CA 1
ATOM 1648 C C . PRO A 1 204 ? -7.696 1.891 -3.803 1.00 92.56 204 PRO A C 1
ATOM 1650 O O . PRO A 1 204 ? -7.272 0.941 -4.461 1.00 92.56 204 PRO A O 1
ATOM 1653 N N . ARG A 1 205 ? -8.485 2.816 -4.361 1.00 94.44 205 ARG A N 1
ATOM 1654 C CA . ARG A 1 205 ? -8.930 2.745 -5.754 1.00 94.44 205 ARG A CA 1
ATOM 1655 C C . ARG A 1 205 ? -7.785 2.972 -6.737 1.00 94.44 205 ARG A C 1
ATOM 1657 O O . ARG A 1 205 ? -7.729 2.287 -7.761 1.00 94.44 205 ARG A O 1
ATOM 1664 N N . LEU A 1 206 ? -6.841 3.862 -6.424 1.00 92.81 206 LEU A N 1
ATOM 1665 C CA . LEU A 1 206 ? -5.603 4.012 -7.195 1.00 92.81 206 LEU A CA 1
ATOM 1666 C C . LEU A 1 206 ? -4.783 2.719 -7.180 1.00 92.81 206 LEU A C 1
ATOM 1668 O O . LEU A 1 206 ? -4.404 2.233 -8.245 1.00 92.81 206 LEU A O 1
ATOM 1672 N N . ALA A 1 207 ? -4.580 2.127 -6.002 1.00 91.69 207 ALA A N 1
ATOM 1673 C CA . ALA A 1 207 ? -3.819 0.891 -5.849 1.00 91.69 207 ALA A CA 1
ATOM 1674 C C . ALA A 1 207 ? -4.439 -0.275 -6.647 1.00 91.69 207 ALA A C 1
ATOM 1676 O O . ALA A 1 207 ? -3.747 -0.932 -7.430 1.00 91.69 207 ALA A O 1
ATOM 1677 N N . ALA A 1 208 ? -5.761 -0.463 -6.550 1.00 93.69 208 ALA A N 1
ATOM 1678 C CA . ALA A 1 208 ? -6.498 -1.437 -7.360 1.00 93.69 208 ALA A CA 1
ATOM 1679 C C . ALA A 1 208 ? -6.364 -1.173 -8.869 1.00 93.69 208 ALA A C 1
ATOM 1681 O O . ALA A 1 208 ? -6.260 -2.110 -9.661 1.00 93.69 208 ALA A O 1
ATOM 1682 N N . THR A 1 209 ? -6.348 0.097 -9.286 1.00 94.44 209 THR A N 1
ATOM 1683 C CA . THR A 1 209 ? -6.224 0.467 -10.703 1.00 94.44 209 THR A CA 1
ATOM 1684 C C . THR A 1 209 ? -4.851 0.131 -11.261 1.00 94.44 209 THR A C 1
ATOM 1686 O O . THR A 1 209 ? -4.760 -0.442 -12.346 1.00 94.44 209 THR A O 1
ATOM 1689 N N . VAL A 1 210 ? -3.785 0.436 -10.516 1.00 91.69 210 VAL A N 1
ATOM 1690 C CA . VAL A 1 210 ? -2.418 0.062 -10.900 1.00 91.69 210 VAL A CA 1
ATOM 1691 C C . VAL A 1 210 ? -2.324 -1.451 -11.064 1.00 91.69 210 VAL A C 1
ATOM 1693 O O . VAL A 1 210 ? -1.873 -1.916 -12.112 1.00 91.69 210 VAL A O 1
ATOM 1696 N N . ARG A 1 211 ? -2.831 -2.226 -10.090 1.00 89.50 211 ARG A N 1
ATOM 1697 C CA . ARG A 1 211 ? -2.836 -3.690 -10.206 1.00 89.50 211 ARG A CA 1
ATOM 1698 C C . ARG A 1 211 ? -3.614 -4.162 -11.429 1.00 89.50 211 ARG A C 1
ATOM 1700 O O . ARG A 1 211 ? -3.116 -4.989 -12.187 1.00 89.50 211 ARG A O 1
ATOM 1707 N N . TYR A 1 212 ? -4.813 -3.623 -11.640 1.00 91.25 212 TYR A N 1
ATOM 1708 C CA . TYR A 1 212 ? -5.648 -3.975 -12.782 1.00 91.25 212 TYR A CA 1
ATOM 1709 C C . TYR A 1 212 ? -4.921 -3.734 -14.112 1.00 91.25 212 TYR A C 1
ATOM 1711 O O . TYR A 1 212 ? -4.944 -4.597 -14.986 1.00 91.25 212 TYR A O 1
ATOM 1719 N N . LEU A 1 213 ? -4.247 -2.594 -14.283 1.00 90.75 213 LEU A N 1
ATOM 1720 C CA . LEU A 1 213 ? -3.511 -2.299 -15.515 1.00 90.75 213 LEU A CA 1
ATOM 1721 C C . LEU A 1 213 ? -2.314 -3.243 -15.713 1.00 90.75 213 LEU A C 1
ATOM 1723 O O . LEU A 1 213 ? -2.091 -3.707 -16.832 1.00 90.75 213 LEU A O 1
ATOM 1727 N N . LEU A 1 214 ? -1.585 -3.574 -14.642 1.00 86.12 214 LEU A N 1
ATOM 1728 C CA . LEU A 1 214 ? -0.497 -4.556 -14.694 1.00 86.12 214 LEU A CA 1
ATOM 1729 C C . LEU A 1 214 ? -1.003 -5.940 -15.134 1.00 86.12 214 LEU A C 1
ATOM 1731 O O . LEU A 1 214 ? -0.437 -6.526 -16.057 1.00 86.12 214 LEU A O 1
ATOM 1735 N N . ASP A 1 215 ? -2.103 -6.417 -14.546 1.00 84.81 215 ASP A N 1
ATOM 1736 C CA . ASP A 1 215 ? -2.691 -7.730 -14.849 1.00 84.81 215 ASP A CA 1
ATOM 1737 C C . ASP A 1 215 ? -3.251 -7.827 -16.282 1.00 84.81 215 ASP A C 1
ATOM 1739 O O . ASP A 1 215 ? -3.325 -8.907 -16.863 1.00 84.81 215 ASP A O 1
ATOM 1743 N N . ASN A 1 216 ? -3.657 -6.703 -16.878 1.00 86.94 216 ASN A N 1
ATOM 1744 C CA . ASN A 1 216 ? -4.265 -6.673 -18.212 1.00 86.94 216 ASN A CA 1
ATOM 1745 C C . ASN A 1 216 ? -3.263 -6.349 -19.336 1.00 86.94 216 ASN A C 1
ATOM 1747 O O . ASN A 1 216 ? -3.676 -6.062 -20.459 1.00 86.94 216 ASN A O 1
ATOM 1751 N N . GLY A 1 217 ? -1.953 -6.392 -19.061 1.00 82.44 217 GLY A N 1
ATOM 1752 C CA . GLY A 1 217 ? -0.915 -6.118 -20.062 1.00 82.44 217 GLY A CA 1
ATOM 1753 C C . GLY A 1 217 ? -0.858 -4.652 -20.508 1.00 82.44 217 GLY A C 1
ATOM 1754 O O . GLY A 1 217 ? -0.293 -4.335 -21.551 1.00 82.44 217 GLY A O 1
ATOM 1755 N N . GLU A 1 218 ? -1.427 -3.743 -19.718 1.00 89.12 218 GLU A N 1
ATOM 1756 C CA . GLU A 1 218 ? -1.492 -2.303 -19.992 1.00 89.12 218 GLU A CA 1
ATOM 1757 C C . GLU A 1 218 ? -0.281 -1.556 -19.409 1.00 89.12 218 GLU A C 1
ATOM 1759 O O . GLU A 1 218 ? -0.328 -0.346 -19.181 1.00 89.12 218 GLU A O 1
ATOM 1764 N N . GLY A 1 219 ? 0.824 -2.270 -19.169 1.00 88.06 219 GLY A N 1
ATOM 1765 C CA . GLY A 1 219 ? 2.014 -1.737 -18.512 1.00 88.06 219 GLY A CA 1
ATOM 1766 C C . GLY A 1 219 ? 2.624 -0.535 -19.224 1.00 88.06 219 GLY A C 1
ATOM 1767 O O . GLY A 1 219 ? 2.947 0.438 -18.560 1.00 88.06 219 GLY A O 1
ATOM 1768 N N . ILE A 1 220 ? 2.676 -0.528 -20.563 1.00 89.44 220 ILE A N 1
ATOM 1769 C CA . ILE A 1 220 ? 3.159 0.637 -21.332 1.00 89.44 220 ILE A CA 1
ATOM 1770 C C . ILE A 1 220 ? 2.271 1.865 -21.090 1.00 89.44 220 ILE A C 1
ATOM 1772 O O . ILE A 1 220 ? 2.767 2.972 -20.886 1.00 89.44 220 ILE A O 1
ATOM 1776 N N . ALA A 1 221 ? 0.946 1.686 -21.114 1.00 90.62 221 ALA A N 1
ATOM 1777 C CA . ALA A 1 221 ? 0.017 2.785 -20.874 1.00 90.62 221 ALA A CA 1
ATOM 1778 C C . ALA A 1 221 ? 0.168 3.322 -19.446 1.00 90.62 221 ALA A C 1
ATOM 1780 O O . ALA A 1 221 ? 0.192 4.535 -19.249 1.00 90.62 221 ALA A O 1
ATOM 1781 N N . LEU A 1 222 ? 0.334 2.425 -18.471 1.00 92.25 222 LEU A N 1
ATOM 1782 C CA . LEU A 1 222 ? 0.636 2.780 -17.090 1.00 92.25 222 LEU A CA 1
ATOM 1783 C C . LEU A 1 222 ? 1.972 3.531 -16.974 1.00 92.25 222 LEU A C 1
ATOM 1785 O O . LEU A 1 222 ? 2.015 4.551 -16.295 1.00 92.25 222 LEU A O 1
ATOM 1789 N N . SER A 1 223 ? 3.028 3.108 -17.674 1.00 92.56 223 SER A N 1
ATOM 1790 C CA . SER A 1 223 ? 4.313 3.819 -17.710 1.00 92.56 223 SER A CA 1
ATOM 1791 C C . SER A 1 223 ? 4.176 5.233 -18.268 1.00 92.56 223 SER A C 1
ATOM 1793 O O . SER A 1 223 ? 4.737 6.161 -17.697 1.00 92.56 223 SER A O 1
ATOM 1795 N N . ASN A 1 224 ? 3.403 5.427 -19.338 1.00 91.62 224 ASN A N 1
ATOM 1796 C CA . ASN A 1 224 ? 3.176 6.758 -19.908 1.00 91.62 224 ASN A CA 1
ATOM 1797 C C . ASN A 1 224 ? 2.383 7.656 -18.949 1.00 91.62 224 ASN A C 1
ATOM 1799 O O . ASN A 1 224 ? 2.745 8.809 -18.742 1.00 91.62 224 ASN A O 1
ATOM 1803 N N . ILE A 1 225 ? 1.332 7.125 -18.321 1.00 91.88 225 ILE A N 1
ATOM 1804 C CA . ILE A 1 225 ? 0.549 7.866 -17.322 1.00 91.88 225 ILE A CA 1
ATOM 1805 C C . ILE A 1 225 ? 1.426 8.235 -16.113 1.00 91.88 225 ILE A C 1
ATOM 1807 O O . ILE A 1 225 ? 1.402 9.375 -15.650 1.00 91.88 225 ILE A O 1
ATOM 1811 N N . ALA A 1 226 ? 2.231 7.288 -15.622 1.00 91.75 226 ALA A N 1
ATOM 1812 C CA . ALA A 1 226 ? 3.152 7.515 -14.515 1.00 91.75 226 ALA A CA 1
ATOM 1813 C C . ALA A 1 226 ? 4.219 8.559 -14.868 1.00 91.75 226 ALA A C 1
ATOM 1815 O O . ALA A 1 226 ? 4.544 9.386 -14.021 1.00 91.75 226 ALA A O 1
ATOM 1816 N N . TYR A 1 227 ? 4.735 8.551 -16.103 1.00 92.25 227 TYR A N 1
ATOM 1817 C CA . TYR A 1 227 ? 5.680 9.551 -16.601 1.00 92.25 227 TYR A CA 1
ATOM 1818 C C . TYR A 1 227 ? 5.091 10.961 -16.497 1.00 92.25 227 TYR A C 1
ATOM 1820 O O . TYR A 1 227 ? 5.688 11.813 -15.842 1.00 92.25 227 TYR A O 1
ATOM 1828 N N . GLU A 1 228 ? 3.901 11.193 -17.063 1.00 89.81 228 GLU A N 1
ATOM 1829 C CA . GLU A 1 228 ? 3.258 12.516 -17.052 1.00 89.81 228 GLU A CA 1
ATOM 1830 C C . GLU A 1 228 ? 3.052 13.031 -15.619 1.00 89.81 228 GLU A C 1
ATOM 1832 O O . GLU A 1 228 ? 3.362 14.181 -15.304 1.00 89.81 228 GLU A O 1
ATOM 1837 N N . HIS A 1 229 ? 2.615 12.155 -14.713 1.00 89.56 229 HIS A N 1
ATOM 1838 C CA . HIS A 1 229 ? 2.422 12.502 -13.308 1.00 89.56 229 HIS A CA 1
ATOM 1839 C C . HIS A 1 229 ? 3.741 12.812 -12.581 1.00 89.56 229 HIS A C 1
ATOM 1841 O O . HIS A 1 229 ? 3.916 13.877 -11.981 1.00 89.56 229 HIS A O 1
ATOM 1847 N N . LEU A 1 230 ? 4.696 11.881 -12.630 1.00 89.44 230 LEU A N 1
ATOM 1848 C CA . LEU A 1 230 ? 5.939 11.945 -11.862 1.00 89.44 230 LEU A CA 1
ATOM 1849 C C . LEU A 1 230 ? 6.920 12.992 -12.396 1.00 89.44 230 LEU A C 1
ATOM 1851 O O . LEU A 1 230 ? 7.768 13.472 -11.633 1.00 89.44 230 LEU A O 1
ATOM 1855 N N . HIS A 1 231 ? 6.794 13.366 -13.670 1.00 86.25 231 HIS A N 1
ATOM 1856 C CA . HIS A 1 231 ? 7.517 14.479 -14.271 1.00 86.25 231 HIS A CA 1
ATOM 1857 C C . HIS A 1 231 ? 7.068 15.825 -13.686 1.00 86.25 231 HIS A C 1
ATOM 1859 O O . HIS A 1 231 ? 7.907 16.670 -13.373 1.00 86.25 231 HIS A O 1
ATOM 1865 N N . VAL A 1 232 ? 5.758 16.011 -13.485 1.00 84.50 232 VAL A N 1
ATOM 1866 C CA . VAL A 1 232 ? 5.176 17.265 -12.977 1.00 84.50 232 VAL A CA 1
ATOM 1867 C C . VAL A 1 232 ? 5.343 17.399 -11.466 1.00 84.50 232 VAL A C 1
ATOM 1869 O O . VAL A 1 232 ? 5.800 18.437 -10.986 1.00 84.50 232 VAL A O 1
ATOM 1872 N N . VAL A 1 233 ? 4.996 16.356 -10.705 1.00 81.38 233 VAL A N 1
ATOM 1873 C CA . VAL A 1 233 ? 5.026 16.413 -9.232 1.00 81.38 233 VAL A CA 1
ATOM 1874 C C . VAL A 1 233 ? 6.462 16.436 -8.702 1.00 81.38 233 VAL A C 1
ATOM 1876 O O . VAL A 1 233 ? 6.732 17.012 -7.649 1.00 81.38 233 VAL A O 1
ATOM 1879 N N . GLY A 1 234 ? 7.414 15.850 -9.437 1.00 78.75 234 GLY A N 1
ATOM 1880 C CA . GLY A 1 234 ? 8.826 15.880 -9.064 1.00 78.75 234 GLY A CA 1
ATOM 1881 C C . GLY A 1 234 ? 9.125 15.135 -7.760 1.00 78.75 234 GLY A C 1
ATOM 1882 O O . GLY A 1 234 ? 9.994 15.560 -6.996 1.00 78.75 234 GLY A O 1
ATOM 1883 N N . ILE A 1 235 ? 8.420 14.023 -7.512 1.00 80.62 235 ILE A N 1
ATOM 1884 C CA . ILE A 1 235 ? 8.551 13.169 -6.314 1.00 80.62 235 ILE A CA 1
ATOM 1885 C C . ILE A 1 235 ? 10.007 12.743 -6.072 1.00 80.62 235 ILE A C 1
ATOM 1887 O O . ILE A 1 235 ? 10.425 12.584 -4.922 1.00 80.62 235 ILE A O 1
ATOM 1891 N N . TYR A 1 236 ? 10.814 12.642 -7.132 1.00 79.19 236 TYR A N 1
ATOM 1892 C CA . TYR A 1 236 ? 12.244 12.344 -7.055 1.00 79.19 236 TYR A CA 1
ATOM 1893 C C . TYR A 1 236 ? 13.067 13.310 -6.172 1.00 79.19 236 TYR A C 1
ATOM 1895 O O . TYR A 1 236 ? 14.140 12.947 -5.687 1.00 79.19 236 TYR A O 1
ATOM 1903 N N . LYS A 1 237 ? 12.560 14.528 -5.933 1.00 83.62 237 LYS A N 1
ATOM 1904 C CA . LYS A 1 237 ? 13.182 15.556 -5.078 1.00 83.62 237 LYS A CA 1
ATOM 1905 C C . LYS A 1 237 ? 12.768 15.460 -3.608 1.00 83.62 237 LYS A C 1
ATOM 1907 O O . LYS A 1 237 ? 13.285 16.209 -2.781 1.00 83.62 237 LYS A O 1
ATOM 1912 N N . LYS A 1 238 ? 11.795 14.616 -3.266 1.00 79.50 238 LYS A N 1
ATOM 1913 C CA . LYS A 1 238 ? 11.265 14.547 -1.903 1.00 79.50 238 LYS A CA 1
ATOM 1914 C C . LYS A 1 238 ? 12.209 13.718 -1.010 1.00 79.50 238 LYS A C 1
ATOM 1916 O O . LYS A 1 238 ? 12.586 12.614 -1.411 1.00 79.50 238 LYS A O 1
ATOM 1921 N N . PRO A 1 239 ? 12.606 14.226 0.175 1.00 72.19 239 PRO A N 1
ATOM 1922 C CA . PRO A 1 239 ? 13.528 13.519 1.068 1.00 72.19 239 PRO A CA 1
ATOM 1923 C C . PRO A 1 239 ? 12.845 12.468 1.957 1.00 72.19 239 PRO A C 1
ATOM 1925 O O . PRO A 1 239 ? 13.524 11.562 2.431 1.00 72.19 239 PRO A O 1
ATOM 1928 N N . THR A 1 240 ? 11.535 12.588 2.187 1.00 72.44 240 THR A N 1
ATOM 1929 C CA . THR A 1 240 ? 10.730 11.698 3.039 1.00 72.44 240 THR A CA 1
ATOM 1930 C C . THR A 1 240 ? 9.363 11.452 2.408 1.00 72.44 240 THR A C 1
ATOM 1932 O O . THR A 1 240 ? 8.861 12.297 1.664 1.00 72.44 240 THR A O 1
ATOM 1935 N N . TYR A 1 241 ? 8.753 10.308 2.705 1.00 74.75 241 TYR A N 1
ATOM 1936 C CA . TYR A 1 241 ? 7.454 9.904 2.170 1.00 74.75 241 TYR A CA 1
ATOM 1937 C C . TYR A 1 241 ? 6.540 9.473 3.307 1.00 74.75 241 TYR A C 1
ATOM 1939 O O . TYR A 1 241 ? 7.005 8.845 4.257 1.00 74.75 241 TYR A O 1
ATOM 1947 N N . ALA A 1 242 ? 5.252 9.788 3.195 1.00 78.94 242 ALA A N 1
ATOM 1948 C CA . ALA A 1 242 ? 4.246 9.043 3.935 1.00 78.94 242 ALA A CA 1
ATOM 1949 C C . ALA A 1 242 ? 4.175 7.606 3.386 1.00 78.94 242 ALA A C 1
ATOM 1951 O O . ALA A 1 242 ? 4.598 7.337 2.257 1.00 78.94 242 ALA A O 1
ATOM 1952 N N . TRP A 1 243 ? 3.668 6.670 4.188 1.00 82.69 243 TRP A N 1
ATOM 1953 C CA . TRP A 1 243 ? 3.629 5.255 3.807 1.00 82.69 243 TRP A CA 1
ATOM 1954 C C . TRP A 1 243 ? 2.815 5.015 2.522 1.00 82.69 243 TRP A C 1
ATOM 1956 O O . TRP A 1 243 ? 3.235 4.249 1.659 1.00 82.69 243 TRP A O 1
ATOM 1966 N N . ASP A 1 244 ? 1.689 5.709 2.351 1.00 80.69 244 ASP A N 1
ATOM 1967 C CA . ASP A 1 244 ? 0.806 5.586 1.185 1.00 80.69 244 ASP A CA 1
ATOM 1968 C C . ASP A 1 244 ? 1.468 6.123 -0.090 1.00 80.69 244 ASP A C 1
ATOM 1970 O O . ASP A 1 244 ? 1.415 5.479 -1.137 1.00 80.69 244 ASP A O 1
ATOM 1974 N N . GLU A 1 245 ? 2.174 7.252 0.007 1.00 80.62 245 GLU A N 1
ATOM 1975 C CA . GLU A 1 245 ? 3.006 7.782 -1.076 1.00 80.62 245 GLU A CA 1
ATOM 1976 C C . GLU A 1 245 ? 4.124 6.804 -1.456 1.00 80.62 245 GLU A C 1
ATOM 1978 O O . GLU A 1 245 ? 4.405 6.625 -2.643 1.00 80.62 245 GLU A O 1
ATOM 1983 N N . ALA A 1 246 ? 4.763 6.170 -0.467 1.00 80.50 246 ALA A N 1
ATOM 1984 C CA . ALA A 1 246 ? 5.830 5.200 -0.692 1.00 80.50 246 ALA A CA 1
ATOM 1985 C C . ALA A 1 246 ? 5.298 3.931 -1.374 1.00 80.50 246 ALA A C 1
ATOM 1987 O O . ALA A 1 246 ? 5.863 3.495 -2.382 1.00 80.50 246 ALA A O 1
ATOM 1988 N N . LEU A 1 247 ? 4.177 3.380 -0.893 1.00 83.12 247 LEU A N 1
ATOM 1989 C CA . LEU A 1 247 ? 3.491 2.263 -1.541 1.00 83.12 247 LEU A CA 1
ATOM 1990 C C . LEU A 1 247 ? 3.120 2.629 -2.981 1.00 83.12 247 LEU A C 1
ATOM 1992 O O . LEU A 1 247 ? 3.429 1.883 -3.909 1.00 83.12 247 LEU A O 1
ATOM 1996 N N . TYR A 1 248 ? 2.483 3.785 -3.175 1.00 84.88 248 TYR A N 1
ATOM 1997 C CA . TYR A 1 248 ? 2.005 4.217 -4.481 1.00 84.88 248 TYR A CA 1
ATOM 1998 C C . TYR A 1 248 ? 3.147 4.425 -5.483 1.00 84.88 248 TYR A C 1
ATOM 2000 O O . TYR A 1 248 ? 3.088 3.937 -6.614 1.00 84.88 248 TYR A O 1
ATOM 2008 N N . LEU A 1 249 ? 4.225 5.091 -5.060 1.00 85.38 249 LEU A N 1
ATOM 2009 C CA . LEU A 1 249 ? 5.427 5.252 -5.872 1.00 85.38 249 LEU A CA 1
ATOM 2010 C C . LEU A 1 249 ? 5.997 3.888 -6.276 1.00 85.38 249 LEU A C 1
ATOM 2012 O O . LEU A 1 249 ? 6.332 3.682 -7.438 1.00 85.38 249 LEU A O 1
ATOM 2016 N N . THR A 1 250 ? 6.051 2.940 -5.347 1.00 83.06 250 THR A N 1
ATOM 2017 C CA . THR A 1 250 ? 6.581 1.596 -5.601 1.00 83.06 250 THR A CA 1
ATOM 2018 C C . THR A 1 250 ? 5.801 0.868 -6.675 1.00 83.06 250 THR A C 1
ATOM 2020 O O . THR A 1 250 ? 6.380 0.397 -7.657 1.00 83.06 250 THR A O 1
ATOM 2023 N N . ILE A 1 251 ? 4.481 0.780 -6.512 1.00 85.62 251 ILE A N 1
ATOM 2024 C CA . ILE A 1 251 ? 3.637 0.052 -7.460 1.00 85.62 251 ILE A CA 1
ATOM 2025 C C . ILE A 1 251 ? 3.651 0.722 -8.841 1.00 85.62 251 ILE A C 1
ATOM 2027 O O . ILE A 1 251 ? 3.586 0.028 -9.855 1.00 85.62 251 ILE A O 1
ATOM 2031 N N . LEU A 1 252 ? 3.810 2.052 -8.901 1.00 89.44 252 LEU A N 1
ATOM 2032 C CA . LEU A 1 252 ? 3.975 2.777 -10.160 1.00 89.44 252 LEU A CA 1
ATOM 2033 C C . LEU A 1 252 ? 5.323 2.510 -10.828 1.00 89.44 252 LEU A C 1
ATOM 2035 O O . LEU A 1 252 ? 5.353 2.346 -12.045 1.00 89.44 252 LEU A O 1
ATOM 2039 N N . LEU A 1 253 ? 6.423 2.464 -10.068 1.00 89.06 253 LEU A N 1
ATOM 2040 C CA . LEU A 1 253 ? 7.773 2.279 -10.611 1.00 89.06 253 LEU A CA 1
ATOM 2041 C C . LEU A 1 253 ? 8.001 0.873 -11.175 1.00 89.06 253 LEU A C 1
ATOM 2043 O O . LEU A 1 253 ? 8.828 0.709 -12.067 1.00 89.06 253 LEU A O 1
ATOM 2047 N N . HIS A 1 254 ? 7.229 -0.130 -10.762 1.00 86.31 254 HIS A N 1
ATOM 2048 C CA . HIS A 1 254 ? 7.321 -1.462 -11.362 1.00 86.31 254 HIS A CA 1
ATOM 2049 C C . HIS A 1 254 ? 7.028 -1.450 -12.866 1.00 86.31 254 HIS A C 1
ATOM 2051 O O . HIS A 1 254 ? 7.769 -2.044 -13.646 1.00 86.31 254 HIS A O 1
ATOM 2057 N N . ALA A 1 255 ? 5.984 -0.741 -13.302 1.00 89.69 255 ALA A N 1
ATOM 2058 C CA . ALA A 1 255 ? 5.576 -0.728 -14.704 1.00 89.69 255 ALA A CA 1
ATOM 2059 C C . ALA A 1 255 ? 6.680 -0.248 -15.674 1.00 89.69 255 ALA A C 1
ATOM 2061 O O . ALA A 1 255 ? 7.028 -1.001 -16.582 1.00 89.69 255 ALA A O 1
ATOM 2062 N N . PRO A 1 256 ? 7.273 0.955 -15.531 1.00 91.38 256 PRO A N 1
ATOM 2063 C CA . PRO A 1 256 ? 8.279 1.432 -16.474 1.00 91.38 256 PRO A CA 1
ATOM 2064 C C . PRO A 1 256 ? 9.543 0.577 -16.523 1.00 91.38 256 PRO A C 1
ATOM 2066 O O . PRO A 1 256 ? 10.120 0.447 -17.598 1.00 91.38 256 PRO A O 1
ATOM 2069 N N . PHE A 1 257 ? 9.962 -0.044 -15.417 1.00 89.19 257 PHE A N 1
ATOM 2070 C CA . PHE A 1 257 ? 11.147 -0.906 -15.423 1.00 89.19 257 PHE A CA 1
ATOM 2071 C C . PHE A 1 257 ? 10.859 -2.307 -15.980 1.00 89.19 257 PHE A C 1
ATOM 2073 O O . PHE A 1 257 ? 11.680 -2.844 -16.720 1.00 89.19 257 PHE A O 1
ATOM 2080 N N . LEU A 1 258 ? 9.677 -2.878 -15.722 1.00 85.06 258 LEU A N 1
ATOM 2081 C CA . LEU A 1 258 ? 9.259 -4.145 -16.340 1.00 85.06 258 LEU A CA 1
ATOM 2082 C C . LEU A 1 258 ? 9.066 -4.020 -17.857 1.00 85.06 258 LEU A C 1
ATOM 2084 O O . LEU A 1 258 ? 9.373 -4.942 -18.611 1.00 85.06 258 LEU A O 1
ATOM 2088 N N . TYR A 1 259 ? 8.577 -2.867 -18.316 1.00 87.19 259 TYR A N 1
ATOM 2089 C CA . TYR A 1 259 ? 8.322 -2.589 -19.730 1.00 87.19 259 TYR A CA 1
ATOM 2090 C C . TYR A 1 259 ? 9.429 -1.746 -20.376 1.00 87.19 259 TYR A C 1
ATOM 2092 O O . TYR A 1 259 ? 9.249 -1.281 -21.500 1.00 87.19 259 TYR A O 1
ATOM 2100 N N . PHE A 1 260 ? 10.584 -1.589 -19.717 1.00 88.81 260 PHE A N 1
ATOM 2101 C CA . PHE A 1 260 ? 11.644 -0.639 -20.083 1.00 88.81 260 PHE A CA 1
ATOM 2102 C C . PHE A 1 260 ? 12.058 -0.724 -21.555 1.00 88.81 260 PHE A C 1
ATOM 2104 O O . PHE A 1 260 ? 12.107 0.286 -22.256 1.00 88.81 260 PHE A O 1
ATOM 2111 N N . ARG A 1 261 ? 12.246 -1.952 -22.056 1.00 84.75 261 ARG A N 1
ATOM 2112 C CA . ARG A 1 261 ? 12.557 -2.258 -23.463 1.00 84.75 261 ARG A CA 1
ATOM 2113 C C . ARG A 1 261 ? 11.577 -1.629 -24.460 1.00 84.75 261 ARG A C 1
ATOM 2115 O O . ARG A 1 261 ? 11.959 -1.278 -25.568 1.00 84.75 261 ARG A O 1
ATOM 2122 N N . GLN A 1 262 ? 10.300 -1.576 -24.100 1.00 87.19 262 GLN A N 1
ATOM 2123 C CA . GLN A 1 262 ? 9.206 -1.192 -24.993 1.00 87.19 262 GLN A CA 1
ATOM 2124 C C . GLN A 1 262 ? 8.928 0.315 -24.947 1.00 87.19 262 GLN A C 1
ATOM 2126 O O . GLN A 1 262 ? 8.114 0.812 -25.724 1.00 87.19 262 GLN A O 1
ATOM 2131 N N . LEU A 1 263 ? 9.579 1.039 -24.034 1.00 89.94 263 LEU A N 1
ATOM 2132 C CA . LEU A 1 263 ? 9.439 2.480 -23.900 1.00 89.94 263 LEU A CA 1
ATOM 2133 C C . LEU A 1 263 ? 10.262 3.218 -24.961 1.00 89.94 263 LEU A C 1
ATOM 2135 O O . LEU A 1 263 ? 11.305 2.750 -25.411 1.00 89.94 263 LEU A O 1
ATOM 2139 N N . HIS A 1 264 ? 9.803 4.412 -25.330 1.00 90.56 264 HIS A N 1
ATOM 2140 C CA . HIS A 1 264 ? 10.594 5.334 -26.141 1.00 90.56 264 HIS A CA 1
ATOM 2141 C C . HIS A 1 264 ? 11.842 5.808 -25.379 1.00 90.56 264 HIS A C 1
ATOM 2143 O O . HIS A 1 264 ? 11.836 5.875 -24.147 1.00 90.56 264 HIS A O 1
ATOM 2149 N N . TRP A 1 265 ? 12.903 6.154 -26.113 1.00 89.31 265 TRP A N 1
ATOM 2150 C CA . TRP A 1 265 ? 14.210 6.485 -25.534 1.00 89.31 265 TRP A CA 1
ATOM 2151 C C . TRP A 1 265 ? 14.143 7.680 -24.570 1.00 89.31 265 TRP A C 1
ATOM 2153 O O . TRP A 1 265 ? 14.835 7.682 -23.556 1.00 89.31 265 TRP A O 1
ATOM 2163 N N . GLU A 1 266 ? 13.271 8.661 -24.828 1.00 91.31 266 GLU A N 1
ATOM 2164 C CA . GLU A 1 266 ? 13.058 9.811 -23.942 1.00 91.31 266 GLU A CA 1
ATOM 2165 C C . GLU A 1 266 ? 12.509 9.376 -22.576 1.00 91.31 266 GLU A C 1
ATOM 2167 O O . GLU A 1 266 ? 12.911 9.894 -21.532 1.00 91.31 266 GLU A O 1
ATOM 2172 N N . PHE A 1 267 ? 11.603 8.395 -22.570 1.00 93.25 267 PHE A N 1
ATOM 2173 C CA . PHE A 1 267 ? 11.040 7.844 -21.341 1.00 93.25 267 PHE A CA 1
ATOM 2174 C C . PHE A 1 267 ? 12.061 6.973 -20.616 1.00 93.25 267 PHE A C 1
ATOM 2176 O O . PHE A 1 267 ? 12.192 7.079 -19.400 1.00 93.25 267 PHE A O 1
ATOM 2183 N N . GLN A 1 268 ? 12.826 6.161 -21.347 1.00 92.88 268 GLN A N 1
ATOM 2184 C CA . GLN A 1 268 ? 13.927 5.387 -20.772 1.00 92.88 268 GLN A CA 1
ATOM 2185 C C . GLN A 1 268 ? 14.946 6.296 -20.068 1.00 92.88 268 GLN A C 1
ATOM 2187 O O . GLN A 1 268 ? 15.287 6.050 -18.911 1.00 92.88 268 GLN A O 1
ATOM 2192 N N . GLU A 1 269 ? 15.383 7.378 -2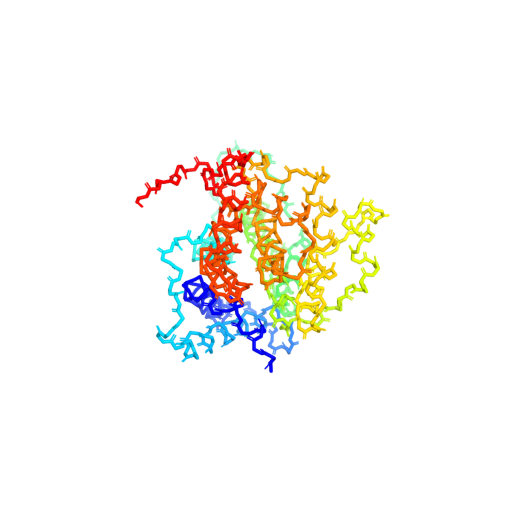0.725 1.00 93.75 269 GLU A N 1
ATOM 2193 C CA . GLU A 1 269 ? 16.307 8.354 -20.134 1.00 93.75 269 GLU A CA 1
ATOM 2194 C C . GLU A 1 269 ? 15.701 9.001 -18.882 1.00 93.75 269 GLU A C 1
ATOM 2196 O O . GLU A 1 269 ? 16.389 9.125 -17.866 1.00 93.75 269 GLU A O 1
ATOM 2201 N N . PHE A 1 270 ? 14.414 9.367 -18.916 1.00 94.12 270 PHE A N 1
ATOM 2202 C CA . PHE A 1 270 ? 13.721 9.935 -17.760 1.00 94.12 270 PHE A CA 1
ATOM 2203 C C . PHE A 1 270 ? 13.747 8.998 -16.546 1.00 94.12 270 PHE A C 1
ATOM 2205 O O . PHE A 1 270 ? 14.159 9.421 -15.463 1.00 94.12 270 PHE A O 1
ATOM 2212 N N . TRP A 1 271 ? 13.354 7.731 -16.709 1.00 94.56 271 TRP A N 1
ATOM 2213 C CA . TRP A 1 271 ? 13.308 6.778 -15.594 1.00 94.56 271 TRP A CA 1
ATOM 2214 C C . TRP A 1 271 ? 14.692 6.530 -14.993 1.00 94.56 271 TRP A C 1
ATOM 2216 O O . TRP A 1 271 ? 14.825 6.504 -13.771 1.00 94.56 271 TRP A O 1
ATOM 2226 N N . LEU A 1 272 ? 15.729 6.435 -15.831 1.00 93.44 272 LEU A N 1
ATOM 2227 C CA . LEU A 1 272 ? 17.113 6.278 -15.375 1.00 93.44 272 LEU A CA 1
ATOM 2228 C C . LEU A 1 272 ? 17.655 7.521 -14.654 1.00 93.44 272 LEU A C 1
ATOM 2230 O O . LEU A 1 272 ? 18.406 7.408 -13.687 1.00 93.44 272 LEU A O 1
ATOM 2234 N N . THR A 1 273 ? 17.285 8.711 -15.124 1.00 92.31 273 THR A N 1
ATOM 2235 C CA . THR A 1 273 ? 17.794 9.981 -14.587 1.00 92.31 273 THR A CA 1
ATOM 2236 C C . THR A 1 273 ? 17.123 10.360 -13.266 1.00 92.31 273 THR A C 1
ATOM 2238 O O . THR A 1 273 ? 17.756 10.965 -12.399 1.00 92.31 273 THR A O 1
ATOM 2241 N N . PHE A 1 274 ? 15.834 10.049 -13.115 1.00 91.75 274 PHE A N 1
ATOM 2242 C CA . PHE A 1 274 ? 15.008 10.599 -12.039 1.00 91.75 274 PHE A CA 1
ATOM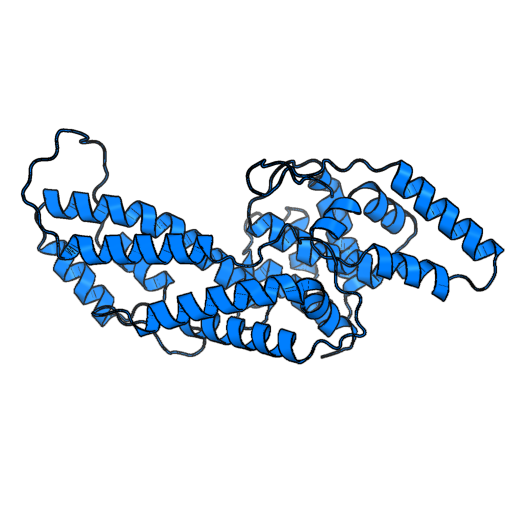 2243 C C . PHE A 1 274 ? 14.433 9.568 -11.071 1.00 91.75 274 PHE A C 1
ATOM 2245 O O . PHE A 1 274 ? 13.940 9.976 -10.026 1.00 91.75 274 PHE A O 1
ATOM 2252 N N . TYR A 1 275 ? 14.447 8.272 -11.378 1.00 90.94 275 TYR A N 1
ATOM 2253 C CA . TYR A 1 275 ? 13.805 7.265 -10.522 1.00 90.94 275 TYR A CA 1
ATOM 2254 C C . TYR A 1 275 ? 14.551 5.926 -10.472 1.00 90.94 275 TYR A C 1
ATOM 2256 O O . TYR A 1 275 ? 13.989 4.936 -10.011 1.00 90.94 275 TYR A O 1
ATOM 2264 N N . PHE A 1 276 ? 15.804 5.872 -10.920 1.00 89.75 276 PHE A N 1
ATOM 2265 C CA . PHE A 1 276 ? 16.622 4.664 -10.871 1.00 89.75 276 PHE A CA 1
ATOM 2266 C C . PHE A 1 276 ? 16.887 4.223 -9.430 1.00 89.75 276 PHE A C 1
ATOM 2268 O O . PHE A 1 276 ? 16.561 3.098 -9.059 1.00 89.75 276 PHE A O 1
ATOM 2275 N N . VAL A 1 277 ? 17.433 5.116 -8.601 1.00 84.81 277 VAL A N 1
ATOM 2276 C CA . VAL A 1 277 ? 17.779 4.821 -7.205 1.00 84.81 277 VAL A CA 1
ATOM 2277 C C . VAL A 1 277 ? 16.515 4.574 -6.389 1.00 84.81 277 VAL A C 1
ATOM 2279 O O . VAL A 1 277 ? 16.483 3.663 -5.571 1.00 84.81 277 VAL A O 1
ATOM 2282 N N . LYS A 1 278 ? 15.443 5.334 -6.622 1.00 84.00 278 LYS A N 1
ATOM 2283 C CA . LYS A 1 278 ? 14.155 5.150 -5.946 1.00 84.00 278 LYS A CA 1
ATOM 2284 C C . LYS A 1 278 ? 13.476 3.846 -6.330 1.00 84.00 278 LYS A C 1
ATOM 2286 O O . LYS A 1 278 ? 12.940 3.204 -5.440 1.00 84.00 278 LYS A O 1
ATOM 2291 N N . ALA A 1 279 ? 13.514 3.429 -7.595 1.00 85.69 279 ALA A N 1
ATOM 2292 C CA . ALA A 1 279 ? 12.985 2.126 -7.993 1.00 85.69 279 ALA A CA 1
ATOM 2293 C C . ALA A 1 279 ? 13.780 0.988 -7.352 1.00 85.69 279 ALA A C 1
ATOM 2295 O O . ALA A 1 279 ? 13.194 0.040 -6.840 1.00 85.69 279 ALA A O 1
ATOM 2296 N N . HIS A 1 280 ? 15.103 1.137 -7.310 1.00 80.12 280 HIS A N 1
ATOM 2297 C CA . HIS A 1 280 ? 16.001 0.196 -6.652 1.00 80.12 280 HIS A CA 1
ATOM 2298 C C . HIS A 1 280 ? 15.706 0.075 -5.147 1.00 80.12 280 HIS A C 1
ATOM 2300 O O . HIS A 1 280 ? 15.476 -1.016 -4.635 1.00 80.12 280 HIS A O 1
ATOM 2306 N N . ILE A 1 281 ? 15.581 1.212 -4.456 1.00 76.62 281 ILE A N 1
ATOM 2307 C CA . ILE A 1 281 ? 15.160 1.304 -3.048 1.00 76.62 281 ILE A CA 1
ATOM 2308 C C . ILE A 1 281 ? 13.753 0.729 -2.822 1.00 76.62 281 ILE A C 1
ATOM 2310 O O . ILE A 1 281 ? 13.473 0.163 -1.766 1.00 76.62 281 ILE A O 1
ATOM 2314 N N . ALA A 1 282 ? 12.867 0.887 -3.801 1.00 76.88 282 ALA A N 1
ATOM 2315 C CA . ALA A 1 282 ? 11.507 0.373 -3.784 1.00 76.88 282 ALA A CA 1
ATOM 2316 C C . ALA A 1 282 ? 11.431 -1.118 -4.154 1.00 76.88 282 ALA A C 1
ATOM 2318 O O . ALA A 1 282 ? 10.355 -1.596 -4.487 1.00 76.88 282 ALA A O 1
ATOM 2319 N N . GLY A 1 283 ? 12.549 -1.850 -4.149 1.00 74.69 283 GLY A N 1
ATOM 2320 C CA . GLY A 1 283 ? 12.570 -3.296 -4.371 1.00 74.69 283 GLY A CA 1
ATOM 2321 C C . GLY A 1 283 ? 12.410 -3.731 -5.830 1.00 74.69 283 GLY A C 1
ATOM 2322 O O . GLY A 1 283 ? 12.370 -4.929 -6.101 1.00 74.69 283 GLY A O 1
ATOM 2323 N N . VAL A 1 284 ? 12.370 -2.802 -6.792 1.00 80.94 284 VAL A N 1
ATOM 2324 C CA . VAL A 1 284 ? 12.398 -3.158 -8.216 1.00 80.94 284 VAL A CA 1
ATOM 2325 C C . VAL A 1 284 ? 13.799 -3.701 -8.540 1.00 80.94 284 VAL A C 1
ATOM 2327 O O . VAL A 1 284 ? 14.786 -3.020 -8.257 1.00 80.94 284 VAL A O 1
ATOM 2330 N N . PRO A 1 285 ? 13.946 -4.877 -9.178 1.00 78.12 285 PRO A N 1
ATOM 2331 C CA . PRO A 1 285 ? 15.245 -5.465 -9.503 1.00 78.12 285 PRO A CA 1
ATOM 2332 C C . PRO A 1 285 ? 15.850 -4.796 -10.745 1.00 78.12 285 PRO A C 1
ATOM 2334 O O . PRO A 1 285 ? 16.110 -5.436 -11.767 1.00 78.12 285 PRO A O 1
ATOM 2337 N N . VAL A 1 286 ? 16.059 -3.480 -10.674 1.00 84.06 286 VAL A N 1
ATOM 2338 C CA . VAL A 1 286 ? 16.444 -2.638 -11.811 1.00 84.06 286 VAL A CA 1
ATOM 2339 C C . VAL A 1 286 ? 17.739 -3.135 -12.448 1.00 84.06 286 VAL A C 1
ATOM 2341 O O . VAL A 1 286 ? 17.825 -3.215 -13.670 1.00 84.06 286 VAL A O 1
ATOM 2344 N N . THR A 1 287 ? 18.731 -3.545 -11.651 1.00 80.81 287 THR A N 1
ATOM 2345 C CA . THR A 1 287 ? 19.993 -4.090 -12.175 1.00 80.81 287 THR A CA 1
ATOM 2346 C C . THR A 1 287 ? 19.771 -5.317 -13.056 1.00 80.81 287 THR A C 1
ATOM 2348 O O . THR A 1 287 ? 20.329 -5.381 -14.149 1.00 80.81 287 THR A O 1
ATOM 2351 N N . HIS A 1 288 ? 18.943 -6.265 -12.610 1.00 80.75 288 HIS A N 1
ATOM 2352 C CA . HIS A 1 288 ? 18.618 -7.461 -13.385 1.00 80.75 288 HIS A CA 1
ATOM 2353 C C . HIS A 1 288 ? 17.868 -7.090 -14.667 1.00 80.75 288 HIS A C 1
ATOM 2355 O O . HIS A 1 288 ? 18.253 -7.516 -15.749 1.00 80.75 288 HIS A O 1
ATOM 2361 N N . LEU A 1 289 ? 16.855 -6.223 -14.568 1.00 84.06 289 LEU A N 1
ATOM 2362 C CA . LEU A 1 289 ? 16.057 -5.786 -15.719 1.00 84.06 289 LEU A CA 1
ATOM 2363 C C . LEU A 1 289 ? 16.901 -5.057 -16.777 1.00 84.06 289 LEU A C 1
ATOM 2365 O O . LEU A 1 289 ? 16.712 -5.273 -17.973 1.00 84.06 289 LEU A O 1
ATOM 2369 N N . LEU A 1 290 ? 17.863 -4.229 -16.360 1.00 86.38 290 LEU A N 1
ATOM 2370 C CA . LEU A 1 290 ? 18.773 -3.543 -17.281 1.00 86.38 290 LEU A CA 1
ATOM 2371 C C . LEU A 1 290 ? 19.838 -4.477 -17.870 1.00 86.38 290 LEU A C 1
ATOM 2373 O O . LEU A 1 290 ? 20.233 -4.298 -19.021 1.00 86.38 290 LEU A O 1
ATOM 2377 N N . GLN A 1 291 ? 20.305 -5.476 -17.115 1.00 83.31 291 GLN A N 1
ATOM 2378 C CA . GLN A 1 291 ? 21.189 -6.514 -17.652 1.00 83.31 291 GLN A CA 1
ATOM 2379 C C . GLN A 1 291 ? 20.461 -7.352 -18.703 1.00 83.31 291 GLN A C 1
ATOM 2381 O O . GLN A 1 291 ? 20.980 -7.523 -19.804 1.00 83.31 291 GLN A O 1
ATOM 2386 N N . ASP A 1 292 ? 19.244 -7.800 -18.401 1.00 82.62 292 ASP A N 1
ATOM 2387 C CA . ASP A 1 292 ? 18.389 -8.516 -19.344 1.00 82.62 292 ASP A CA 1
ATOM 2388 C C . ASP A 1 292 ? 18.110 -7.686 -20.595 1.00 82.62 292 ASP A C 1
ATOM 2390 O O . ASP A 1 292 ? 18.179 -8.218 -21.702 1.00 82.62 292 ASP A O 1
ATOM 2394 N N . TYR A 1 293 ? 17.844 -6.385 -20.442 1.00 84.50 293 TYR A N 1
ATOM 2395 C CA . TYR A 1 293 ? 17.719 -5.453 -21.561 1.00 84.50 293 TYR A CA 1
ATOM 2396 C C . TYR A 1 293 ? 18.987 -5.453 -22.426 1.00 84.50 293 TYR A C 1
ATOM 2398 O O . TYR A 1 293 ? 18.915 -5.708 -23.625 1.00 84.50 293 TYR A O 1
ATOM 2406 N N . LEU A 1 294 ? 20.166 -5.261 -21.828 1.00 84.88 294 LEU A N 1
ATOM 2407 C CA . LEU A 1 294 ? 21.426 -5.246 -22.573 1.00 84.88 294 LEU A CA 1
ATOM 2408 C C . LEU A 1 294 ? 21.708 -6.572 -23.289 1.00 84.88 294 LEU A C 1
ATOM 2410 O O . LEU A 1 294 ? 22.131 -6.552 -24.441 1.00 84.88 294 LEU A O 1
ATOM 2414 N N . TYR A 1 295 ? 21.491 -7.720 -22.647 1.00 81.06 295 TYR A N 1
ATOM 2415 C CA . TYR A 1 295 ? 21.826 -9.020 -23.237 1.00 81.06 295 TYR A CA 1
ATOM 2416 C C . TYR A 1 295 ? 20.799 -9.519 -24.259 1.00 81.06 295 TYR A C 1
ATOM 2418 O O . TYR A 1 295 ? 21.183 -10.233 -25.184 1.00 81.06 295 TYR A O 1
ATOM 2426 N N . ASN A 1 296 ? 19.522 -9.146 -24.129 1.00 77.31 296 ASN A N 1
ATOM 2427 C CA . ASN A 1 296 ? 18.465 -9.611 -25.032 1.00 77.31 296 ASN A CA 1
ATOM 2428 C C . ASN A 1 296 ? 18.160 -8.643 -26.188 1.00 77.31 296 ASN A C 1
ATOM 2430 O O . ASN A 1 296 ? 17.673 -9.096 -27.226 1.00 77.31 296 ASN A O 1
ATOM 2434 N N . GLU A 1 297 ? 18.454 -7.344 -26.051 1.00 68.69 297 GLU A N 1
ATOM 2435 C CA . GLU A 1 297 ? 18.239 -6.365 -27.132 1.00 68.69 297 GLU A CA 1
ATOM 2436 C C . GLU A 1 297 ? 19.386 -6.274 -28.121 1.00 68.69 297 GLU A C 1
ATOM 2438 O O . GLU A 1 297 ? 19.212 -5.793 -29.242 1.00 68.69 297 GLU A O 1
ATOM 2443 N N . THR A 1 298 ? 20.572 -6.721 -27.729 1.00 74.88 298 THR A N 1
ATOM 2444 C CA . THR A 1 298 ? 21.770 -6.425 -28.501 1.00 74.88 298 THR A CA 1
ATOM 2445 C C . THR A 1 298 ? 22.145 -7.635 -29.341 1.00 74.88 298 THR A C 1
ATOM 2447 O O . THR A 1 298 ? 22.609 -8.670 -28.870 1.00 74.88 298 THR A O 1
ATOM 2450 N N . SER A 1 299 ? 21.902 -7.516 -30.645 1.00 80.06 299 SER A N 1
ATOM 2451 C CA . SER A 1 299 ? 22.231 -8.577 -31.604 1.00 80.06 299 SER A CA 1
ATOM 2452 C C . SER A 1 299 ? 23.716 -8.585 -31.984 1.00 80.06 299 SER A C 1
ATOM 2454 O O . SER A 1 299 ? 24.234 -9.579 -32.502 1.00 80.06 299 SER A O 1
ATOM 2456 N N . THR A 1 300 ? 24.414 -7.476 -31.717 1.00 86.81 300 THR A N 1
ATOM 2457 C CA . THR A 1 300 ? 25.831 -7.280 -32.017 1.00 86.81 300 THR A CA 1
ATOM 2458 C C . THR A 1 300 ? 26.571 -6.617 -30.855 1.00 86.81 300 THR A C 1
ATOM 2460 O O . THR A 1 300 ? 25.987 -5.916 -30.031 1.00 86.81 300 THR A O 1
ATOM 2463 N N . LEU A 1 301 ? 27.900 -6.776 -30.828 1.00 85.94 301 LEU A N 1
ATOM 2464 C CA . LEU A 1 301 ? 28.766 -6.079 -29.869 1.00 85.94 301 LEU A CA 1
ATOM 2465 C C . LEU A 1 301 ? 28.676 -4.548 -30.001 1.00 85.94 301 LEU A C 1
ATOM 2467 O O . LEU A 1 301 ? 28.870 -3.837 -29.018 1.00 85.94 301 LEU A O 1
ATOM 2471 N N . LEU A 1 302 ? 28.410 -4.043 -31.211 1.00 88.75 302 LEU A N 1
ATOM 2472 C CA . LEU A 1 302 ? 28.254 -2.611 -31.443 1.00 88.75 302 LEU A CA 1
ATOM 2473 C C . LEU A 1 302 ? 26.973 -2.094 -30.786 1.00 88.75 302 LEU A C 1
ATOM 2475 O O . LEU A 1 302 ? 27.049 -1.124 -30.040 1.00 88.75 302 LEU A O 1
ATOM 2479 N N . ASP A 1 303 ? 25.845 -2.776 -31.003 1.00 86.75 303 ASP A N 1
ATOM 2480 C CA . ASP A 1 303 ? 24.569 -2.426 -30.366 1.00 86.75 303 ASP A CA 1
ATOM 2481 C C . ASP A 1 303 ? 24.712 -2.478 -28.841 1.00 86.75 303 ASP A C 1
ATOM 2483 O O . ASP A 1 303 ? 24.326 -1.540 -28.150 1.00 86.75 303 ASP A O 1
ATOM 2487 N N . TYR A 1 304 ? 25.380 -3.516 -28.322 1.00 88.06 304 TYR A N 1
ATOM 2488 C CA . TYR A 1 304 ? 25.684 -3.637 -26.896 1.00 88.06 304 TYR A CA 1
ATOM 2489 C C . TYR A 1 304 ? 26.474 -2.445 -26.364 1.00 88.06 304 TYR A C 1
ATOM 2491 O O . TYR A 1 304 ? 26.117 -1.866 -25.340 1.00 88.06 304 TYR A O 1
ATOM 2499 N N . ALA A 1 305 ? 27.544 -2.050 -27.057 1.00 87.94 305 ALA A N 1
ATOM 2500 C CA . ALA A 1 305 ? 28.345 -0.905 -26.651 1.00 87.94 305 ALA A CA 1
ATOM 2501 C C . ALA A 1 305 ? 27.539 0.404 -26.700 1.00 87.94 305 ALA A C 1
ATOM 2503 O O . ALA A 1 305 ? 27.669 1.231 -25.800 1.00 87.94 305 ALA A O 1
ATOM 2504 N N . THR A 1 306 ? 26.701 0.596 -27.722 1.00 88.44 306 THR A N 1
ATOM 2505 C CA . THR A 1 306 ? 25.868 1.795 -27.871 1.00 88.44 306 THR A CA 1
ATOM 2506 C C . THR A 1 306 ? 24.819 1.904 -26.769 1.00 88.44 306 THR A C 1
ATOM 2508 O O . THR A 1 306 ? 24.744 2.951 -26.123 1.00 88.44 306 THR A O 1
ATOM 2511 N N . GLU A 1 307 ? 24.076 0.831 -26.502 1.00 89.31 307 GLU A N 1
ATOM 2512 C CA . GLU A 1 307 ? 23.084 0.789 -25.423 1.00 89.31 307 GLU A CA 1
ATOM 2513 C C . GLU A 1 307 ? 23.744 0.977 -24.055 1.00 89.31 307 GLU A C 1
ATOM 2515 O O . GLU A 1 307 ? 23.289 1.773 -23.237 1.00 89.31 307 GLU A O 1
ATOM 2520 N N . ASN A 1 308 ? 24.890 0.335 -23.820 1.00 89.12 308 ASN A N 1
ATOM 2521 C CA . ASN A 1 308 ? 25.628 0.501 -22.572 1.00 89.12 308 ASN A CA 1
ATOM 2522 C C . ASN A 1 308 ? 26.086 1.956 -22.358 1.00 89.12 308 ASN A C 1
ATOM 2524 O O . ASN A 1 308 ? 25.937 2.497 -21.262 1.00 89.12 308 ASN A O 1
ATOM 2528 N N . ILE A 1 309 ? 26.570 2.628 -23.411 1.00 91.06 309 ILE A N 1
ATOM 2529 C CA . ILE A 1 309 ? 26.922 4.055 -23.357 1.00 91.06 309 ILE A CA 1
ATOM 2530 C C . ILE A 1 309 ? 25.696 4.915 -23.024 1.00 91.06 309 ILE A C 1
ATOM 2532 O O . ILE A 1 309 ? 25.827 5.869 -22.257 1.00 91.06 309 ILE A O 1
ATOM 2536 N N . PHE A 1 310 ? 24.528 4.617 -23.599 1.00 91.25 310 PHE A N 1
ATOM 2537 C CA . PHE A 1 310 ? 23.286 5.327 -23.290 1.00 91.25 310 PHE A CA 1
ATOM 2538 C C . PHE A 1 310 ? 22.890 5.167 -21.816 1.00 91.25 310 PHE A C 1
ATOM 2540 O O . PHE A 1 310 ? 22.657 6.176 -21.144 1.00 91.25 310 PHE A O 1
ATOM 2547 N N . LEU A 1 311 ? 22.884 3.934 -21.297 1.00 90.50 311 LEU A N 1
ATOM 2548 C CA . LEU A 1 311 ? 22.546 3.661 -19.899 1.00 90.50 311 LEU A CA 1
ATOM 2549 C C . LEU A 1 311 ? 23.496 4.392 -18.946 1.00 90.50 311 LEU A C 1
ATOM 2551 O O . LEU A 1 311 ? 23.039 5.133 -18.080 1.00 90.50 311 LEU A O 1
ATOM 2555 N N . LEU A 1 312 ? 24.813 4.258 -19.147 1.00 89.62 312 LEU A N 1
ATOM 2556 C CA . LEU A 1 312 ? 25.815 4.911 -18.298 1.00 89.62 312 LEU A CA 1
ATOM 2557 C C . LEU A 1 312 ? 25.683 6.436 -18.328 1.00 89.62 312 LEU A C 1
ATOM 2559 O O . LEU A 1 312 ? 25.671 7.068 -17.279 1.00 89.62 312 LEU A O 1
ATOM 2563 N N . LYS A 1 313 ? 25.500 7.034 -19.511 1.00 91.69 313 LYS A N 1
ATOM 2564 C CA . LYS A 1 313 ? 25.303 8.486 -19.626 1.00 91.69 313 LYS A CA 1
ATOM 2565 C C . LYS A 1 313 ? 24.024 8.973 -18.956 1.00 91.69 313 LYS A C 1
ATOM 2567 O O . LYS A 1 313 ? 24.004 10.103 -18.481 1.00 91.69 313 LYS A O 1
ATOM 2572 N N . SER A 1 314 ? 22.958 8.178 -18.979 1.00 91.62 314 SER A N 1
ATOM 2573 C CA . SER A 1 314 ? 21.694 8.530 -18.323 1.00 91.62 314 SER A CA 1
ATOM 2574 C C . SER A 1 314 ? 21.838 8.449 -16.802 1.00 91.62 314 SER A C 1
ATOM 2576 O O . SER A 1 314 ? 21.424 9.362 -16.094 1.00 91.62 314 SER A O 1
ATOM 2578 N N . LEU A 1 315 ? 22.519 7.415 -16.302 1.00 88.19 315 LEU A N 1
ATOM 2579 C CA . LEU A 1 315 ? 22.824 7.256 -14.878 1.00 88.19 315 LEU A CA 1
ATOM 2580 C C . LEU A 1 315 ? 23.795 8.330 -14.361 1.00 88.19 315 LEU A C 1
ATOM 2582 O O . LEU A 1 315 ? 23.602 8.843 -13.264 1.00 88.19 315 LEU A O 1
ATOM 2586 N N . ASP A 1 316 ? 24.776 8.756 -15.160 1.00 88.75 316 ASP A N 1
ATOM 2587 C CA . ASP A 1 316 ? 25.681 9.865 -14.811 1.00 88.75 316 ASP A CA 1
ATOM 2588 C C . ASP A 1 316 ? 24.941 11.205 -14.629 1.00 88.75 316 ASP A C 1
ATOM 2590 O O . ASP A 1 316 ? 25.452 12.124 -13.986 1.00 88.75 316 ASP A O 1
ATOM 2594 N N . LYS A 1 317 ? 23.733 11.339 -15.194 1.00 90.50 317 LYS A N 1
ATOM 2595 C CA . LYS A 1 317 ? 22.880 12.528 -15.053 1.00 90.50 317 LYS A CA 1
ATOM 2596 C C . LYS A 1 317 ? 21.933 12.456 -13.856 1.00 90.50 317 LYS A C 1
ATOM 2598 O O . LYS A 1 317 ? 21.108 13.362 -13.731 1.00 90.50 317 LYS A O 1
ATOM 2603 N N . ASN A 1 318 ? 22.014 11.417 -13.020 1.00 86.12 318 ASN A N 1
ATOM 2604 C CA . ASN A 1 318 ? 21.055 11.176 -11.947 1.00 86.12 318 ASN A CA 1
ATOM 2605 C C . ASN A 1 318 ? 20.807 12.433 -11.087 1.00 86.12 318 ASN A C 1
ATOM 2607 O O . ASN A 1 318 ? 21.746 13.105 -10.656 1.00 86.12 318 ASN A O 1
ATOM 2611 N N . GLN A 1 319 ? 19.531 12.761 -10.864 1.00 86.88 319 GLN A N 1
ATOM 2612 C CA . GLN A 1 319 ? 19.103 13.943 -10.098 1.00 86.88 319 GLN A CA 1
ATOM 2613 C C . GLN A 1 319 ? 18.308 13.583 -8.841 1.00 86.88 319 GLN A C 1
ATOM 2615 O O . GLN A 1 319 ? 17.610 14.432 -8.278 1.00 86.88 319 GLN A O 1
ATOM 2620 N N . GLU A 1 320 ? 18.353 12.322 -8.426 1.00 83.88 320 GLU A N 1
ATOM 2621 C CA . GLU A 1 320 ? 17.565 11.837 -7.306 1.00 83.88 320 GLU A CA 1
ATOM 2622 C C . GLU A 1 320 ? 18.121 12.337 -5.982 1.00 83.88 320 GLU A C 1
ATOM 2624 O O . GLU A 1 320 ? 19.320 12.284 -5.709 1.00 83.88 320 GLU A O 1
ATOM 2629 N N . ILE A 1 321 ? 17.213 12.778 -5.114 1.00 77.94 321 ILE A N 1
ATOM 2630 C CA . ILE A 1 321 ? 17.538 12.968 -3.707 1.00 77.94 321 ILE A CA 1
ATOM 2631 C C . ILE A 1 321 ? 17.291 11.632 -3.017 1.00 77.94 321 ILE A C 1
ATOM 2633 O O . ILE A 1 321 ? 16.152 11.155 -2.943 1.00 77.94 321 ILE A O 1
ATOM 2637 N N . ILE A 1 322 ? 18.374 11.016 -2.539 1.00 68.62 322 ILE A N 1
ATOM 2638 C CA . ILE A 1 322 ? 18.314 9.748 -1.812 1.00 68.62 322 ILE A CA 1
ATOM 2639 C C . ILE A 1 322 ? 17.567 10.003 -0.495 1.00 68.62 322 ILE A C 1
ATOM 2641 O O . ILE A 1 322 ? 18.013 10.836 0.300 1.00 68.62 322 ILE A O 1
ATOM 2645 N N . PRO A 1 323 ? 16.421 9.338 -0.266 1.00 59.38 323 PRO A N 1
ATOM 2646 C CA . PRO A 1 323 ? 15.681 9.503 0.970 1.00 59.38 323 PRO A CA 1
ATOM 2647 C C . PRO A 1 323 ? 16.504 8.909 2.112 1.00 59.38 323 PRO A C 1
ATOM 2649 O O . PRO A 1 323 ? 17.009 7.792 2.012 1.00 59.38 323 PRO A O 1
ATOM 2652 N N . LEU A 1 324 ? 16.636 9.639 3.216 1.00 54.47 324 LEU A N 1
ATOM 2653 C CA . LEU A 1 324 ? 17.320 9.152 4.414 1.00 54.47 324 LEU A CA 1
ATOM 2654 C C . LEU A 1 324 ? 16.378 8.247 5.239 1.00 54.47 324 LEU A C 1
ATOM 2656 O O . LEU A 1 324 ? 16.336 8.375 6.444 1.00 54.47 324 LEU A O 1
ATOM 2660 N N . GLY A 1 325 ? 15.584 7.366 4.620 1.00 50.25 325 GLY A N 1
ATOM 2661 C CA . GLY A 1 325 ? 14.577 6.531 5.303 1.00 50.25 325 GLY A CA 1
ATOM 2662 C C . GLY A 1 325 ? 13.229 7.227 5.569 1.00 50.25 325 GLY A C 1
ATOM 2663 O O . GLY A 1 325 ? 13.064 8.411 5.274 1.00 50.25 325 GLY A O 1
ATOM 2664 N N . ILE A 1 326 ? 12.262 6.476 6.118 1.00 45.34 326 ILE A N 1
ATOM 2665 C CA . ILE A 1 326 ? 10.888 6.943 6.423 1.00 45.34 326 ILE A CA 1
ATOM 2666 C C . ILE A 1 326 ? 10.905 8.080 7.474 1.00 45.34 326 ILE A C 1
ATOM 2668 O O . ILE A 1 326 ? 10.116 9.015 7.373 1.00 45.34 326 ILE A O 1
ATOM 2672 N N . ASP A 1 327 ? 11.919 8.100 8.352 1.00 45.41 327 ASP A N 1
ATOM 2673 C CA . ASP A 1 327 ? 12.074 9.076 9.449 1.00 45.41 327 ASP A CA 1
ATOM 2674 C C . ASP A 1 327 ? 13.339 9.958 9.360 1.00 45.41 327 ASP A C 1
ATOM 2676 O O . ASP A 1 327 ? 13.747 10.590 10.336 1.00 45.41 327 ASP A O 1
ATOM 2680 N N . GLY A 1 328 ? 14.028 9.994 8.214 1.00 39.53 328 GLY A N 1
ATOM 2681 C CA . GLY A 1 328 ? 15.301 10.722 8.097 1.00 39.53 328 GLY A CA 1
ATOM 2682 C C . GLY A 1 328 ? 16.497 10.045 8.796 1.00 39.53 328 GLY A C 1
ATOM 2683 O O . GLY A 1 328 ? 17.553 10.665 8.957 1.00 39.53 328 GLY A O 1
ATOM 2684 N N . VAL A 1 329 ? 16.365 8.777 9.198 1.00 35.62 329 VAL A N 1
ATOM 2685 C CA . VAL A 1 329 ? 17.479 7.943 9.668 1.00 35.62 329 VAL A CA 1
ATOM 2686 C C . VAL A 1 329 ? 18.298 7.406 8.489 1.00 35.62 329 VAL A C 1
ATOM 2688 O O . VAL A 1 329 ? 17.869 6.510 7.767 1.00 35.62 329 VAL A O 1
ATOM 2691 N N . ASN A 1 330 ? 19.518 7.939 8.351 1.00 34.50 330 ASN A N 1
ATOM 2692 C CA . ASN A 1 330 ? 20.538 7.552 7.370 1.00 34.50 330 ASN A CA 1
ATOM 2693 C C . ASN A 1 330 ? 20.468 6.075 6.944 1.00 34.50 330 ASN A C 1
ATOM 2695 O O . ASN A 1 330 ? 20.776 5.174 7.727 1.00 34.50 330 ASN A O 1
ATOM 2699 N N . ILE A 1 331 ? 20.164 5.845 5.666 1.00 35.44 331 ILE A N 1
ATOM 2700 C CA . ILE A 1 331 ? 20.414 4.558 5.023 1.00 35.44 331 ILE A CA 1
ATOM 2701 C C . ILE A 1 331 ? 21.924 4.476 4.806 1.00 35.44 331 ILE A C 1
ATOM 2703 O O . ILE A 1 331 ? 22.482 5.143 3.934 1.00 35.44 331 ILE A O 1
ATOM 2707 N N . THR A 1 332 ? 22.611 3.696 5.635 1.00 26.97 332 THR A N 1
ATOM 2708 C CA . THR A 1 332 ? 24.007 3.348 5.377 1.00 26.97 332 THR A CA 1
ATOM 2709 C C . THR A 1 332 ? 24.022 2.405 4.178 1.00 26.97 332 THR A C 1
ATOM 2711 O O . THR A 1 332 ? 23.625 1.248 4.304 1.00 26.97 332 THR A O 1
ATOM 2714 N N . LEU A 1 333 ? 24.441 2.908 3.016 1.00 25.67 333 LEU A N 1
ATOM 2715 C CA . LEU A 1 333 ? 24.778 2.070 1.867 1.00 25.67 333 LEU A CA 1
ATOM 2716 C C . LEU A 1 333 ? 26.004 1.239 2.276 1.00 25.67 333 LEU A C 1
ATOM 2718 O O . LEU A 1 333 ? 27.077 1.802 2.504 1.00 25.67 333 LEU A O 1
ATOM 2722 N N . GLY A 1 334 ? 25.791 -0.058 2.504 1.00 27.00 334 GLY A N 1
ATOM 2723 C CA . GLY A 1 334 ? 26.818 -1.031 2.882 1.00 27.00 334 GLY A CA 1
ATOM 2724 C C . GLY A 1 334 ? 27.364 -1.761 1.673 1.00 27.00 334 GLY A C 1
ATOM 2725 O O . GLY A 1 334 ? 26.538 -2.093 0.797 1.00 27.00 334 GLY A O 1
#

pLDDT: mean 81.52, std 14.76, range [25.67, 94.69]

Radius of gyration: 23.37 Å; chains: 1; bounding box: 52×42×74 Å